Protein AF-A0AA38HJJ5-F1 (afdb_monomer_lite)

Foldseek 3Di:
DDPDDDPQPDDPSQFKDWPVRLCVVLVDDPLVVLLLCLLQVWDFDDGPDCVPPDPPTTMGTPVVSVVSSPDPVSVLVVVQVVLVVVLVVCVVVVPVVVNVVSVVVHDDDDSLVSLCVQDVDLVSLQQPLAVLLQLLLVLLLADDDPLRHPVLNVLSVLLNVLVVVLCVVVVQWDDWDQDPQAIWTWGADPNDIHIYGHGPNDHDDDDPPDDSSSSVSNNSNSSSSSLVSSCVSCVVVVHDPPDD

Secondary structure (DSSP, 8-state):
-PPPPPTTSSSHHHHEEEHHHHHHHHT--HHHHHHHHHHHT---B--S-GGGS-TT--EEEHHHHHHHHT-THHHHHHHHHHHHHHHHHHHHHT-HHHHHHHHHT------HHHHHHH-SSHHHHHHTHHHHHHHHHHHHHSPP-SSS-HHHHHHHHHHHHHHHHHHHHHT-EEEEEE-SS-EEEEEEETTEEEEEEE--S------SSS-HHHHHHHHHHHHHHHHHHHHHHHHHTT--SS--

Structure (mmCIF, N/CA/C/O backbone):
data_AF-A0AA38HJJ5-F1
#
_entry.id   AF-A0AA38HJJ5-F1
#
loop_
_atom_site.group_PDB
_atom_site.id
_atom_site.type_symbol
_atom_site.label_atom_id
_atom_site.label_alt_id
_atom_site.label_comp_id
_atom_site.label_asym_id
_atom_site.label_entity_id
_atom_site.label_seq_id
_atom_site.pdbx_PDB_ins_code
_atom_site.Cartn_x
_atom_site.Cartn_y
_atom_site.Cartn_z
_atom_site.occupancy
_atom_site.B_iso_or_equiv
_atom_site.auth_seq_id
_atom_site.auth_comp_id
_atom_site.auth_asym_id
_atom_site.auth_atom_id
_atom_site.pdbx_PDB_model_num
ATOM 1 N N . MET A 1 1 ? 38.390 -34.981 6.419 1.00 43.00 1 MET A N 1
ATOM 2 C CA . MET A 1 1 ? 38.827 -33.566 6.499 1.00 43.00 1 MET A CA 1
ATOM 3 C C . MET A 1 1 ? 38.007 -32.722 5.525 1.00 43.00 1 MET A C 1
ATOM 5 O O . MET A 1 1 ? 37.996 -33.029 4.340 1.00 43.00 1 MET A O 1
ATOM 9 N N . GLY A 1 2 ? 37.266 -31.715 5.999 1.00 55.69 2 GLY A N 1
ATOM 10 C CA . GLY A 1 2 ? 36.457 -30.845 5.129 1.00 55.69 2 GLY A CA 1
ATOM 11 C C . GLY A 1 2 ? 37.321 -29.869 4.319 1.00 55.69 2 GLY A C 1
ATOM 12 O O . GLY A 1 2 ? 38.271 -29.303 4.855 1.00 55.69 2 GLY A O 1
ATOM 13 N N . LYS A 1 3 ? 37.000 -29.668 3.031 1.00 60.00 3 LYS A N 1
ATOM 14 C CA . LYS A 1 3 ? 37.698 -28.724 2.133 1.00 60.00 3 LYS A CA 1
ATOM 15 C C . LYS A 1 3 ? 37.764 -27.317 2.753 1.00 60.00 3 LYS A C 1
ATOM 17 O O . LYS A 1 3 ? 36.756 -26.829 3.266 1.00 60.00 3 LYS A O 1
ATOM 22 N N . ARG A 1 4 ? 38.928 -26.649 2.660 1.00 54.28 4 ARG A N 1
ATOM 23 C CA . ARG A 1 4 ? 39.109 -25.236 3.057 1.00 54.28 4 ARG A CA 1
ATOM 24 C C . ARG A 1 4 ? 38.054 -24.373 2.358 1.00 54.28 4 ARG A C 1
ATOM 26 O O . ARG A 1 4 ? 38.007 -24.299 1.131 1.00 54.28 4 ARG A O 1
ATOM 33 N N . LEU A 1 5 ? 37.189 -23.756 3.154 1.00 56.03 5 LEU A N 1
ATOM 34 C CA . LEU A 1 5 ? 36.094 -22.919 2.673 1.00 56.03 5 LEU A CA 1
ATOM 35 C C . LEU A 1 5 ? 36.646 -21.588 2.161 1.00 56.03 5 LEU A C 1
ATOM 37 O O . LEU A 1 5 ? 37.534 -21.000 2.780 1.00 56.03 5 LEU A O 1
ATOM 41 N N . LYS A 1 6 ? 36.117 -21.103 1.033 1.00 58.19 6 LYS A N 1
ATOM 42 C CA . LYS A 1 6 ? 36.545 -19.820 0.458 1.00 58.19 6 LYS A CA 1
ATOM 43 C C . LYS A 1 6 ? 36.139 -18.672 1.391 1.00 58.19 6 LYS A C 1
ATOM 45 O O . LYS A 1 6 ? 35.041 -18.679 1.956 1.00 58.19 6 LYS A O 1
ATOM 50 N N . PHE A 1 7 ? 37.014 -17.675 1.524 1.00 42.56 7 PHE A N 1
ATOM 51 C CA . PHE A 1 7 ? 36.747 -16.438 2.262 1.00 42.56 7 PHE A CA 1
ATOM 52 C C . PHE A 1 7 ? 35.417 -15.824 1.773 1.00 42.56 7 PHE A C 1
ATOM 54 O O . PHE A 1 7 ? 35.172 -15.771 0.570 1.00 42.56 7 PHE A O 1
ATOM 61 N N . ALA A 1 8 ? 34.544 -15.422 2.705 1.00 55.16 8 ALA A N 1
ATOM 62 C CA . ALA A 1 8 ? 33.162 -14.947 2.492 1.00 55.16 8 ALA A CA 1
ATOM 63 C C . ALA A 1 8 ? 32.041 -15.994 2.259 1.00 55.16 8 ALA A C 1
ATOM 65 O O . ALA A 1 8 ? 30.900 -15.603 2.015 1.00 55.16 8 ALA A O 1
ATOM 66 N N . GLN A 1 9 ? 32.289 -17.306 2.397 1.00 55.12 9 GLN A N 1
ATOM 67 C CA . GLN A 1 9 ? 31.218 -18.322 2.298 1.00 55.12 9 GLN A CA 1
ATOM 68 C C . GLN A 1 9 ? 30.351 -18.492 3.565 1.00 55.12 9 GLN A C 1
ATOM 70 O O . GLN A 1 9 ? 29.278 -19.090 3.484 1.00 55.12 9 GLN A O 1
ATOM 75 N N . ARG A 1 10 ? 30.764 -17.965 4.728 1.00 50.16 10 ARG A N 1
ATOM 76 C CA . ARG A 1 10 ? 30.005 -18.047 5.994 1.00 50.16 10 ARG A CA 1
ATOM 77 C C . ARG A 1 10 ? 29.789 -16.666 6.624 1.00 50.16 10 ARG A C 1
ATOM 79 O O . ARG A 1 10 ? 30.616 -15.772 6.468 1.00 50.16 10 ARG A O 1
ATOM 86 N N . GLY A 1 11 ? 28.674 -16.506 7.341 1.00 64.00 11 GLY A N 1
ATOM 87 C CA . GLY A 1 11 ? 28.319 -15.284 8.076 1.00 64.00 11 GLY A CA 1
ATOM 88 C C . GLY A 1 11 ? 27.519 -14.258 7.261 1.00 64.00 11 GLY A C 1
ATOM 89 O O . GLY A 1 11 ? 26.809 -14.609 6.319 1.00 64.00 11 GLY A O 1
ATOM 90 N N . ALA A 1 12 ? 27.643 -12.975 7.622 1.00 60.06 12 ALA A N 1
ATOM 91 C CA . ALA A 1 12 ? 26.859 -11.862 7.067 1.00 60.06 12 ALA A CA 1
ATOM 92 C C . ALA A 1 12 ? 26.894 -11.760 5.526 1.00 60.06 12 ALA A C 1
ATOM 94 O O . ALA A 1 12 ? 25.909 -11.349 4.916 1.00 60.06 12 ALA A O 1
ATOM 95 N N . ALA A 1 13 ? 27.980 -12.198 4.881 1.00 64.69 13 ALA A N 1
ATOM 96 C CA . ALA A 1 13 ? 28.100 -12.231 3.421 1.00 64.69 13 ALA A CA 1
ATOM 97 C C . ALA A 1 13 ? 27.139 -13.228 2.733 1.00 64.69 13 ALA A C 1
ATOM 99 O O . ALA A 1 13 ? 26.793 -13.044 1.567 1.00 64.69 13 ALA A O 1
ATOM 100 N N . ASN A 1 14 ? 26.684 -14.270 3.438 1.00 74.75 14 ASN A N 1
ATOM 101 C CA . ASN A 1 14 ? 25.657 -15.187 2.936 1.00 74.75 14 ASN A CA 1
ATOM 102 C C . ASN A 1 14 ? 24.237 -14.684 3.256 1.00 74.75 14 ASN A C 1
ATOM 104 O O . ASN A 1 14 ? 23.305 -14.920 2.489 1.00 74.75 14 ASN A O 1
ATOM 108 N N . THR A 1 15 ? 24.074 -13.974 4.375 1.00 84.62 15 THR A N 1
ATOM 109 C CA . THR A 1 15 ? 22.772 -13.499 4.865 1.00 84.62 15 THR A CA 1
ATOM 110 C C . THR A 1 15 ? 22.235 -12.318 4.060 1.00 84.62 15 THR A C 1
ATOM 112 O O . THR A 1 15 ? 21.032 -12.249 3.798 1.00 84.62 15 THR A O 1
ATOM 115 N N . TYR A 1 16 ? 23.114 -11.406 3.642 1.00 87.31 16 TYR A N 1
ATOM 116 C CA . TYR A 1 16 ? 22.743 -10.189 2.925 1.00 87.31 16 TYR A CA 1
ATOM 117 C C . TYR A 1 16 ? 23.100 -10.263 1.438 1.00 87.31 16 TYR A C 1
ATOM 119 O O . TYR A 1 16 ? 24.034 -10.942 1.019 1.00 87.31 16 TYR A O 1
ATOM 127 N N . ILE A 1 17 ? 22.346 -9.535 0.623 1.00 88.94 17 ILE A N 1
ATOM 128 C CA . ILE A 1 17 ? 22.589 -9.350 -0.807 1.00 88.94 17 ILE A CA 1
ATOM 129 C C . ILE A 1 17 ? 22.477 -7.861 -1.134 1.00 88.94 17 ILE A C 1
ATOM 131 O O . ILE A 1 17 ? 21.594 -7.171 -0.624 1.00 88.94 17 ILE A O 1
ATOM 135 N N . SER A 1 18 ? 23.388 -7.337 -1.956 1.00 89.94 18 SER A N 1
ATOM 136 C CA . SER A 1 18 ? 23.316 -5.931 -2.365 1.00 89.94 18 SER A CA 1
ATOM 137 C C . SER A 1 18 ? 22.162 -5.704 -3.343 1.00 89.94 18 SER A C 1
ATOM 139 O O . SER A 1 18 ? 21.788 -6.602 -4.102 1.00 89.94 18 SER A O 1
ATOM 141 N N . ARG A 1 19 ? 21.634 -4.476 -3.401 1.00 91.44 19 ARG A N 1
ATOM 142 C CA . ARG A 1 19 ? 20.591 -4.091 -4.368 1.00 91.44 19 ARG A CA 1
ATOM 143 C C . ARG A 1 19 ? 20.966 -4.445 -5.808 1.00 91.44 19 ARG A C 1
ATOM 145 O O . ARG A 1 19 ? 20.145 -4.973 -6.546 1.00 91.44 19 ARG A O 1
ATOM 152 N N . THR A 1 20 ? 22.212 -4.196 -6.213 1.00 90.69 20 THR A N 1
ATOM 153 C CA . THR A 1 20 ? 22.683 -4.500 -7.576 1.00 90.69 20 THR A CA 1
ATOM 154 C C . THR A 1 20 ? 22.687 -5.998 -7.869 1.00 90.69 20 THR A C 1
ATOM 156 O O . THR A 1 20 ? 22.294 -6.408 -8.960 1.00 90.69 20 THR A O 1
ATOM 159 N N . GLN A 1 21 ? 23.079 -6.827 -6.900 1.00 90.88 21 GLN A N 1
ATOM 160 C CA . GLN A 1 21 ? 23.024 -8.283 -7.029 1.00 90.88 21 GLN A CA 1
ATOM 161 C C . GLN A 1 21 ? 21.577 -8.796 -7.048 1.00 90.88 21 GLN A C 1
ATOM 163 O O . GLN A 1 21 ? 21.259 -9.670 -7.851 1.00 90.88 21 GLN A O 1
ATOM 168 N N . ALA A 1 22 ? 20.691 -8.230 -6.221 1.00 92.62 22 ALA A N 1
ATOM 169 C CA . ALA A 1 22 ? 19.271 -8.579 -6.198 1.00 92.62 22 ALA A CA 1
ATOM 170 C C . ALA A 1 22 ? 18.583 -8.276 -7.541 1.00 92.62 22 ALA A C 1
ATOM 172 O O . ALA A 1 22 ? 17.892 -9.139 -8.080 1.00 92.62 22 ALA A O 1
ATOM 173 N N . LEU A 1 23 ? 18.852 -7.103 -8.129 1.00 93.31 23 LEU A N 1
ATOM 174 C CA . LEU A 1 23 ? 18.336 -6.716 -9.448 1.00 93.31 23 LEU A CA 1
ATOM 175 C C . LEU A 1 23 ? 18.761 -7.693 -10.547 1.00 93.31 23 LEU A C 1
ATOM 177 O O . LEU A 1 23 ? 17.921 -8.152 -11.319 1.00 93.31 23 LEU A O 1
ATOM 181 N N . ARG A 1 24 ? 20.052 -8.054 -10.593 1.00 92.31 24 ARG A N 1
ATOM 182 C CA . ARG A 1 24 ? 20.568 -9.031 -11.567 1.00 92.31 24 ARG A CA 1
ATOM 183 C C . ARG A 1 24 ? 19.927 -10.404 -11.387 1.00 92.31 24 ARG A C 1
ATOM 185 O O . ARG A 1 24 ? 19.591 -11.044 -12.376 1.00 92.31 24 ARG A O 1
ATOM 192 N N . LYS A 1 25 ? 19.734 -10.842 -10.139 1.00 92.44 25 LYS A N 1
ATO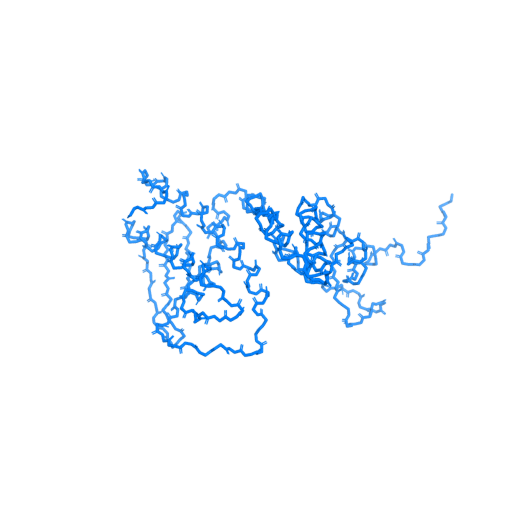M 193 C CA . LYS A 1 25 ? 19.144 -12.149 -9.827 1.00 92.44 25 LYS A CA 1
ATOM 194 C C . LYS A 1 25 ? 17.666 -12.236 -10.217 1.00 92.44 25 LYS A C 1
ATOM 196 O O . LYS A 1 25 ? 17.248 -13.255 -10.750 1.00 92.44 25 LYS A O 1
ATOM 201 N N . LEU A 1 26 ? 16.886 -11.185 -9.961 1.00 92.12 26 LEU A N 1
ATOM 202 C CA . LEU A 1 26 ? 15.453 -11.143 -10.287 1.00 92.12 26 LEU A CA 1
ATOM 203 C C . LEU A 1 26 ? 15.174 -10.746 -11.748 1.00 92.12 26 LEU A C 1
ATOM 205 O O . LEU A 1 26 ? 14.053 -10.925 -12.225 1.00 92.12 26 LEU A O 1
ATOM 209 N N . GLN A 1 27 ? 16.187 -10.234 -12.459 1.00 91.12 27 GLN A N 1
ATOM 210 C CA . GLN A 1 27 ? 16.087 -9.717 -13.830 1.00 91.12 27 GLN A CA 1
ATOM 211 C C . GLN A 1 27 ? 15.036 -8.600 -13.969 1.00 91.12 27 GLN A C 1
ATOM 213 O O . GLN A 1 27 ? 14.284 -8.536 -14.944 1.00 91.12 27 GLN A O 1
ATOM 218 N N . LEU A 1 28 ? 14.981 -7.707 -12.978 1.00 91.06 28 LEU A N 1
ATOM 219 C CA . LEU A 1 28 ? 14.047 -6.581 -12.928 1.00 91.06 28 LEU A CA 1
ATOM 220 C C . LEU A 1 28 ? 14.753 -5.242 -13.139 1.00 91.06 28 LEU A C 1
ATOM 222 O O . LEU A 1 28 ? 15.949 -5.093 -12.880 1.00 91.06 28 LEU A O 1
ATOM 226 N N . SER A 1 29 ? 13.982 -4.251 -13.587 1.00 91.88 29 SER A N 1
ATOM 227 C CA . SER A 1 29 ? 14.409 -2.854 -13.552 1.00 91.88 29 SER A CA 1
ATOM 228 C C . SER A 1 29 ? 14.405 -2.323 -12.109 1.00 91.88 29 SER A C 1
ATOM 230 O O . SER A 1 29 ? 13.804 -2.920 -11.214 1.00 91.88 29 SER A O 1
ATOM 232 N N . LEU A 1 30 ? 15.062 -1.183 -11.867 1.00 91.12 30 LEU A N 1
ATOM 233 C CA . LEU A 1 30 ? 15.076 -0.569 -10.536 1.00 91.12 30 LEU A CA 1
ATOM 234 C C . LEU A 1 30 ? 13.673 -0.131 -10.080 1.00 91.12 30 LEU A C 1
ATOM 236 O O . LEU A 1 30 ? 13.353 -0.296 -8.905 1.00 91.12 30 LEU A O 1
ATOM 240 N N . SER A 1 31 ? 12.849 0.402 -10.988 1.00 90.88 31 SER A N 1
ATOM 241 C CA . SER A 1 31 ? 11.474 0.820 -10.682 1.00 90.88 31 SER A CA 1
ATOM 242 C C . SER A 1 31 ? 10.601 -0.375 -10.310 1.00 90.88 31 SER A C 1
ATOM 244 O O . SER A 1 31 ? 9.954 -0.352 -9.266 1.00 90.88 31 SER A O 1
ATOM 246 N N . ASP A 1 32 ? 10.657 -1.451 -11.099 1.00 92.00 32 ASP A N 1
ATOM 247 C CA . ASP A 1 32 ? 9.840 -2.648 -10.861 1.00 92.00 32 ASP A CA 1
ATOM 248 C C . ASP A 1 32 ? 10.272 -3.363 -9.580 1.00 92.00 32 ASP A C 1
ATOM 250 O O . ASP A 1 32 ? 9.439 -3.852 -8.824 1.00 92.00 32 ASP A O 1
ATOM 254 N N . PHE A 1 33 ? 11.577 -3.381 -9.295 1.00 93.75 33 PHE A N 1
ATOM 255 C CA . PHE A 1 33 ? 12.099 -3.925 -8.047 1.00 93.75 33 PHE A CA 1
ATOM 256 C C . PHE A 1 33 ? 11.634 -3.124 -6.830 1.00 93.75 33 PHE A C 1
ATOM 258 O O . PHE A 1 33 ? 11.174 -3.719 -5.862 1.00 93.75 33 PHE A O 1
ATOM 265 N N . ARG A 1 34 ? 11.705 -1.784 -6.873 1.00 92.81 34 ARG A N 1
ATOM 266 C CA . ARG A 1 34 ? 11.190 -0.933 -5.785 1.00 92.81 34 ARG A CA 1
ATOM 267 C C . ARG A 1 34 ? 9.702 -1.172 -5.558 1.00 92.81 34 ARG A C 1
ATOM 269 O O . ARG A 1 34 ? 9.297 -1.363 -4.417 1.00 92.81 34 ARG A O 1
ATOM 276 N N . ARG A 1 35 ? 8.916 -1.221 -6.636 1.00 93.69 35 ARG A N 1
ATOM 277 C CA . ARG A 1 35 ? 7.486 -1.525 -6.574 1.00 93.69 35 ARG A CA 1
ATOM 278 C C . ARG A 1 35 ? 7.224 -2.879 -5.925 1.00 93.69 35 ARG A C 1
ATOM 280 O O . ARG A 1 35 ? 6.436 -2.957 -4.992 1.00 93.69 35 ARG A O 1
ATOM 287 N N . LEU A 1 36 ? 7.919 -3.925 -6.369 1.00 93.69 36 LEU A N 1
ATOM 288 C CA . LEU A 1 36 ? 7.776 -5.266 -5.808 1.00 93.69 36 LEU A CA 1
ATOM 289 C C . LEU A 1 36 ? 8.124 -5.302 -4.315 1.00 93.69 36 LEU A C 1
ATOM 291 O O . LEU A 1 36 ? 7.411 -5.923 -3.533 1.00 93.69 36 LEU A O 1
ATOM 295 N N . CYS A 1 37 ? 9.192 -4.609 -3.913 1.00 93.94 37 CYS A N 1
ATOM 296 C CA . CYS A 1 37 ? 9.578 -4.503 -2.510 1.00 93.94 37 CYS A CA 1
ATOM 297 C C . CYS A 1 37 ? 8.510 -3.800 -1.663 1.00 93.94 37 CYS A C 1
ATOM 299 O O . CYS A 1 37 ? 8.238 -4.266 -0.564 1.00 93.94 37 CYS A O 1
ATOM 301 N N . ILE A 1 38 ? 7.880 -2.732 -2.165 1.00 93.44 38 ILE A N 1
ATOM 302 C CA . ILE A 1 38 ? 6.779 -2.034 -1.473 1.00 93.44 38 ILE A CA 1
ATOM 303 C C . ILE A 1 38 ? 5.572 -2.968 -1.319 1.00 93.44 38 ILE A C 1
ATOM 305 O O . ILE A 1 38 ? 5.086 -3.202 -0.211 1.00 93.44 38 ILE A O 1
ATOM 309 N N . LEU A 1 39 ? 5.150 -3.587 -2.423 1.00 92.81 39 LEU A N 1
ATOM 310 C CA . LEU A 1 39 ? 4.009 -4.501 -2.460 1.00 92.81 39 LEU A CA 1
ATOM 311 C C . LEU A 1 39 ? 4.193 -5.724 -1.544 1.00 92.81 39 LEU A C 1
ATOM 313 O O . LEU A 1 39 ? 3.235 -6.186 -0.933 1.00 92.81 39 LEU A O 1
ATOM 317 N N . LYS A 1 40 ? 5.424 -6.226 -1.382 1.00 92.25 40 LYS A N 1
ATOM 318 C CA . LYS A 1 40 ? 5.737 -7.337 -0.465 1.00 92.25 40 LYS A CA 1
ATOM 319 C C . LYS A 1 40 ? 6.195 -6.925 0.931 1.00 92.25 40 LYS A C 1
ATOM 321 O O . LYS A 1 40 ? 6.264 -7.785 1.798 1.00 92.25 40 LYS A O 1
ATOM 326 N N . GLY A 1 41 ? 6.472 -5.646 1.172 1.00 92.06 41 GLY A N 1
ATOM 327 C CA . GLY A 1 41 ? 6.900 -5.165 2.489 1.00 92.06 41 GLY A CA 1
ATOM 328 C C . GLY A 1 41 ? 8.339 -5.569 2.807 1.00 92.06 41 GLY A C 1
ATOM 329 O O . GLY A 1 41 ? 8.677 -5.882 3.945 1.00 92.06 41 GLY A O 1
ATOM 330 N N . ILE A 1 42 ? 9.198 -5.609 1.786 1.00 93.31 42 ILE A N 1
ATOM 331 C CA . ILE A 1 42 ? 10.615 -5.944 1.933 1.00 93.31 42 ILE A CA 1
ATOM 332 C C . ILE A 1 42 ? 11.420 -4.656 2.023 1.00 93.31 42 ILE A C 1
ATOM 334 O O . ILE A 1 42 ? 11.567 -3.904 1.057 1.00 93.31 42 ILE A O 1
ATOM 338 N N . TYR A 1 43 ? 12.002 -4.444 3.196 1.00 92.12 43 TYR A N 1
ATOM 339 C CA . TYR A 1 43 ? 12.750 -3.238 3.518 1.00 92.12 43 TYR A CA 1
ATOM 340 C C . TYR A 1 43 ? 14.263 -3.461 3.411 1.00 92.12 43 TYR A C 1
ATOM 342 O O . TYR A 1 43 ? 14.751 -4.570 3.665 1.00 92.12 43 TYR A O 1
ATOM 350 N N . PRO A 1 44 ? 15.033 -2.421 3.043 1.00 92.69 44 PRO A N 1
ATOM 351 C CA . PRO A 1 44 ? 16.484 -2.484 3.119 1.00 92.69 44 PRO A CA 1
ATOM 352 C C . PRO A 1 44 ? 16.934 -2.688 4.572 1.00 92.69 44 PRO A C 1
ATOM 354 O O . PRO A 1 44 ? 16.291 -2.236 5.518 1.00 92.69 44 PRO A O 1
ATOM 357 N N . ARG A 1 45 ? 18.057 -3.381 4.753 1.00 88.38 45 ARG A N 1
ATOM 358 C CA . ARG A 1 45 ? 18.620 -3.727 6.060 1.00 88.38 45 ARG A CA 1
ATOM 359 C C . ARG A 1 45 ? 20.062 -3.274 6.163 1.00 88.38 45 ARG A C 1
ATOM 361 O O . ARG A 1 45 ? 20.806 -3.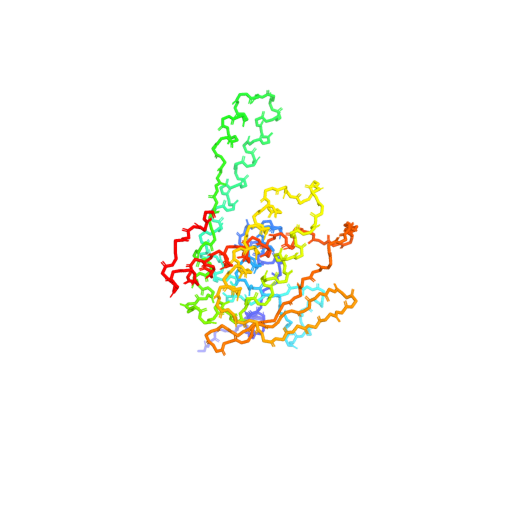289 5.182 1.00 88.38 45 ARG A O 1
ATOM 368 N N . VAL A 1 46 ? 20.446 -2.910 7.379 1.00 83.62 46 VAL A N 1
ATOM 369 C CA . VAL A 1 46 ? 21.812 -2.532 7.712 1.00 83.62 46 VAL A CA 1
ATOM 370 C C . VAL A 1 46 ? 22.549 -3.759 8.266 1.00 83.62 46 VAL A C 1
ATOM 372 O O . VAL A 1 46 ? 22.147 -4.283 9.303 1.00 83.62 46 VAL A O 1
ATOM 375 N N . PRO A 1 47 ? 23.595 -4.262 7.588 1.00 81.50 47 PRO A N 1
ATOM 376 C CA . PRO A 1 47 ? 24.374 -5.391 8.083 1.00 81.50 47 PRO A CA 1
ATOM 377 C C . PRO A 1 47 ? 25.247 -4.975 9.276 1.00 81.50 47 PRO A C 1
ATOM 379 O O . PRO A 1 47 ? 25.947 -3.970 9.209 1.00 81.50 47 PRO A O 1
ATOM 382 N N . SER A 1 48 ? 25.266 -5.783 10.342 1.00 73.12 48 SER A N 1
ATOM 383 C CA . SER A 1 48 ? 25.980 -5.469 11.594 1.00 73.12 48 SER A CA 1
ATOM 384 C C . SER A 1 48 ? 27.496 -5.282 11.417 1.00 73.12 48 SER A C 1
ATOM 386 O O . SER A 1 48 ? 28.095 -4.435 12.070 1.00 73.12 48 SER A O 1
ATOM 388 N N . ASN A 1 49 ? 28.127 -6.023 10.494 1.00 68.94 49 ASN A N 1
ATOM 389 C CA . ASN A 1 49 ? 29.572 -5.960 10.250 1.00 68.94 49 ASN A CA 1
ATOM 390 C C . ASN A 1 49 ? 29.891 -5.222 8.942 1.00 68.94 49 ASN A C 1
ATOM 392 O O . ASN A 1 49 ? 30.070 -5.833 7.888 1.00 68.94 49 ASN A O 1
ATOM 396 N N . PHE A 1 50 ? 30.018 -3.896 9.023 1.00 61.34 50 PHE A N 1
ATOM 397 C CA . PHE A 1 50 ? 30.349 -3.021 7.890 1.00 61.34 50 PHE A CA 1
ATOM 398 C C . PHE A 1 50 ? 31.785 -3.146 7.366 1.00 61.34 50 PHE A C 1
ATOM 400 O O . PHE A 1 50 ? 32.056 -2.703 6.253 1.00 61.34 50 PHE A O 1
ATOM 407 N N . LYS A 1 51 ? 32.713 -3.729 8.138 1.00 59.12 51 LYS A N 1
ATOM 408 C CA . LYS A 1 51 ? 34.160 -3.691 7.840 1.00 59.12 51 LYS A CA 1
ATOM 409 C C . LYS A 1 51 ? 34.539 -4.288 6.473 1.00 59.12 51 LYS A C 1
ATOM 411 O O . LYS A 1 51 ? 35.570 -3.923 5.926 1.00 59.12 51 LYS A O 1
ATOM 416 N N . HIS A 1 52 ? 33.695 -5.148 5.899 1.00 56.06 52 HIS A N 1
ATOM 417 C CA . HIS A 1 52 ? 33.938 -5.801 4.604 1.00 56.06 52 HIS A CA 1
ATOM 418 C C . HIS A 1 52 ? 32.934 -5.416 3.505 1.00 56.06 52 HIS A C 1
ATOM 420 O O . HIS A 1 52 ? 32.960 -5.987 2.416 1.00 56.06 52 HIS A O 1
ATOM 426 N N . LEU A 1 53 ? 32.025 -4.474 3.771 1.00 61.56 53 LEU A N 1
ATOM 427 C CA . LEU A 1 53 ? 30.940 -4.106 2.862 1.00 61.56 53 LEU A CA 1
ATOM 428 C C . LEU A 1 53 ? 31.064 -2.629 2.477 1.00 61.56 53 LEU A C 1
ATOM 430 O O . LEU A 1 53 ? 31.349 -1.774 3.313 1.00 61.56 53 LEU A O 1
ATOM 434 N N . LYS A 1 54 ? 30.840 -2.306 1.196 1.00 63.41 54 LYS A N 1
ATOM 435 C CA . LYS A 1 54 ? 30.847 -0.911 0.726 1.00 63.41 54 LYS A CA 1
ATOM 436 C C . LYS A 1 54 ? 29.758 -0.121 1.468 1.00 63.41 54 LYS A C 1
ATOM 438 O O . LYS A 1 54 ? 28.575 -0.390 1.261 1.00 63.41 54 LYS A O 1
ATOM 443 N N . LYS A 1 55 ? 30.162 0.861 2.289 1.00 58.69 55 LYS A N 1
ATOM 444 C CA . LYS A 1 55 ? 29.298 1.658 3.190 1.00 58.69 55 LYS A CA 1
ATOM 445 C C . LYS A 1 55 ? 28.070 2.298 2.517 1.00 58.69 55 LYS A C 1
ATOM 447 O O . LYS A 1 55 ? 27.063 2.493 3.177 1.00 58.69 55 LYS A O 1
ATOM 452 N N . THR A 1 56 ? 28.121 2.590 1.217 1.00 65.94 56 THR A N 1
ATOM 453 C CA . THR A 1 56 ? 27.049 3.285 0.471 1.00 65.94 56 THR A CA 1
ATOM 454 C C . THR A 1 56 ? 26.017 2.360 -0.181 1.00 65.94 56 THR A C 1
ATOM 456 O O . THR A 1 56 ? 25.097 2.819 -0.857 1.00 65.94 56 THR A O 1
ATOM 459 N N . SER A 1 57 ? 26.167 1.041 -0.043 1.00 76.06 57 SER A N 1
ATOM 460 C CA . SER A 1 57 ? 25.281 0.086 -0.709 1.00 76.06 57 SER A CA 1
ATOM 461 C C . SER A 1 57 ? 24.050 -0.234 0.137 1.00 76.06 57 SER A C 1
ATOM 463 O O . SER A 1 57 ? 24.143 -0.476 1.334 1.00 76.06 57 SER A O 1
ATOM 465 N N . THR A 1 58 ? 22.888 -0.288 -0.513 1.00 87.31 58 THR A N 1
ATOM 466 C CA . THR A 1 58 ? 21.653 -0.803 0.091 1.00 87.31 58 THR A CA 1
ATOM 467 C C . THR A 1 58 ? 21.667 -2.327 0.059 1.00 87.31 58 THR A C 1
ATOM 469 O O . THR A 1 58 ? 21.941 -2.931 -0.987 1.00 87.31 58 THR A O 1
ATOM 472 N N . PHE A 1 59 ? 21.382 -2.947 1.203 1.00 90.12 59 PHE A N 1
ATOM 473 C CA . PHE A 1 59 ? 21.372 -4.398 1.369 1.00 90.12 59 PHE A CA 1
ATOM 474 C C . PHE A 1 59 ? 19.971 -4.902 1.703 1.00 90.12 59 PHE A C 1
ATOM 476 O O . PHE A 1 59 ? 19.178 -4.203 2.324 1.00 90.12 59 PHE A O 1
ATOM 483 N N . TYR A 1 60 ? 19.685 -6.130 1.289 1.00 92.75 60 TYR A N 1
ATOM 484 C CA . TYR A 1 60 ? 18.457 -6.864 1.587 1.00 92.75 60 TYR A CA 1
ATOM 485 C C . TYR A 1 60 ? 18.824 -8.239 2.135 1.00 92.75 60 TYR A C 1
ATOM 487 O O . TYR A 1 60 ? 19.936 -8.723 1.902 1.00 92.75 60 TYR A O 1
ATOM 495 N N . PHE A 1 61 ? 17.904 -8.904 2.830 1.00 92.31 61 PHE A N 1
ATOM 496 C CA . PHE A 1 61 ? 18.127 -10.296 3.198 1.00 92.31 61 PHE A CA 1
ATOM 497 C C . PHE A 1 61 ? 18.034 -11.202 1.971 1.00 92.31 61 PHE A C 1
ATOM 499 O O . PHE A 1 61 ? 17.126 -11.097 1.146 1.00 92.31 61 PHE A O 1
ATOM 506 N N . ARG A 1 62 ? 18.959 -12.159 1.865 1.00 91.94 62 ARG A N 1
ATOM 507 C CA . ARG A 1 62 ? 18.961 -13.147 0.781 1.00 91.94 62 ARG A CA 1
ATOM 508 C C . ARG A 1 62 ? 17.710 -14.034 0.817 1.00 91.94 62 ARG A C 1
ATOM 510 O O . ARG A 1 62 ? 17.243 -14.427 -0.252 1.00 91.94 62 ARG A O 1
ATOM 517 N N . LYS A 1 63 ? 17.165 -14.316 2.010 1.00 92.31 63 LYS A N 1
ATOM 518 C CA . LYS A 1 63 ? 15.899 -15.050 2.181 1.00 92.31 63 LYS A CA 1
ATOM 519 C C . LYS A 1 63 ? 14.718 -14.314 1.539 1.00 92.31 63 LYS A C 1
ATOM 521 O O . LYS A 1 63 ? 13.996 -14.926 0.762 1.00 92.31 63 LYS A O 1
ATOM 526 N N . ASP A 1 64 ? 14.615 -13.003 1.743 1.00 93.12 64 ASP A N 1
ATOM 527 C CA . ASP A 1 64 ? 13.523 -12.183 1.211 1.00 93.12 64 ASP A CA 1
ATOM 528 C C . ASP A 1 64 ? 13.610 -12.099 -0.319 1.00 93.12 64 ASP A C 1
ATOM 530 O O . ASP A 1 64 ? 12.619 -12.267 -1.020 1.00 93.12 64 ASP A O 1
ATOM 534 N N . ILE A 1 65 ? 14.821 -11.955 -0.876 1.00 93.75 65 ILE A N 1
ATOM 535 C CA . ILE A 1 65 ? 15.016 -11.991 -2.336 1.00 93.75 65 ILE A CA 1
ATOM 536 C C . ILE A 1 65 ? 14.710 -13.377 -2.925 1.00 93.75 65 ILE A C 1
ATOM 538 O O . ILE A 1 65 ? 14.236 -13.473 -4.057 1.00 93.75 65 ILE A O 1
ATOM 542 N N . LYS A 1 66 ? 14.975 -14.464 -2.189 1.00 92.62 66 LYS A N 1
ATOM 543 C CA . LYS A 1 66 ? 14.570 -15.813 -2.613 1.00 92.62 66 LYS A CA 1
ATOM 544 C C . LYS A 1 66 ? 13.045 -15.937 -2.614 1.00 92.62 66 LYS A C 1
ATOM 546 O O . LYS A 1 66 ? 12.498 -16.443 -3.586 1.00 92.62 66 LYS A O 1
ATOM 551 N N . PHE A 1 67 ? 12.374 -15.424 -1.589 1.00 91.88 67 PHE A N 1
ATOM 552 C CA . PHE A 1 67 ? 10.915 -15.374 -1.538 1.00 91.88 67 PHE A CA 1
ATOM 553 C C . PHE A 1 67 ? 10.336 -14.598 -2.732 1.00 91.88 67 PHE A C 1
ATOM 555 O O . PHE A 1 67 ? 9.504 -15.132 -3.458 1.00 91.88 67 PHE A O 1
ATOM 562 N N . LEU A 1 68 ? 10.891 -13.420 -3.047 1.00 92.19 68 LEU A N 1
ATOM 563 C CA . LEU A 1 68 ? 10.488 -12.640 -4.225 1.00 92.19 68 LEU A CA 1
ATOM 564 C C . LEU A 1 68 ? 10.615 -13.402 -5.541 1.00 92.19 68 LEU A C 1
ATOM 566 O O . LEU A 1 68 ? 9.835 -13.154 -6.451 1.00 92.19 68 LEU A O 1
ATOM 570 N N . SER A 1 69 ? 11.590 -14.303 -5.671 1.00 91.44 69 SER A N 1
ATOM 571 C CA . SER A 1 69 ? 11.812 -15.024 -6.930 1.00 91.44 69 SER A CA 1
ATOM 572 C C . SER A 1 69 ? 10.673 -15.973 -7.313 1.00 91.44 69 SER A C 1
ATOM 574 O O . SER A 1 69 ? 10.545 -16.302 -8.490 1.00 91.44 69 SER A O 1
ATOM 576 N N . HIS A 1 70 ? 9.836 -16.362 -6.347 1.00 89.94 70 HIS A N 1
ATOM 577 C CA . HIS A 1 70 ? 8.666 -17.213 -6.564 1.00 89.94 70 HIS A CA 1
ATOM 578 C C . HIS A 1 70 ? 7.363 -16.420 -6.743 1.00 89.94 70 HIS A C 1
ATOM 580 O O . HIS A 1 70 ? 6.311 -17.015 -6.951 1.00 89.94 70 HIS A O 1
ATOM 586 N N . GLU A 1 71 ? 7.420 -15.088 -6.698 1.00 91.12 71 GLU A N 1
ATOM 587 C CA . GLU A 1 71 ? 6.224 -14.254 -6.714 1.00 91.12 71 GLU A CA 1
ATOM 588 C C . GLU A 1 71 ? 5.558 -14.195 -8.106 1.00 91.12 71 GLU A C 1
ATOM 590 O O . GLU A 1 71 ? 6.218 -13.795 -9.076 1.00 91.12 71 GLU A O 1
ATOM 595 N N . PRO A 1 72 ? 4.246 -14.493 -8.244 1.00 91.50 72 PRO A N 1
ATOM 596 C CA . PRO A 1 72 ? 3.543 -14.454 -9.532 1.00 91.50 72 PRO A CA 1
ATOM 597 C C . PRO A 1 72 ? 3.566 -13.079 -10.216 1.00 91.50 72 PRO A C 1
ATOM 599 O O . PRO A 1 72 ? 3.590 -13.004 -11.450 1.00 91.50 72 PRO A O 1
ATOM 602 N N . LEU A 1 73 ? 3.640 -11.981 -9.452 1.00 90.50 73 LEU A N 1
ATOM 603 C CA . LEU A 1 73 ? 3.735 -10.624 -10.007 1.00 90.50 73 LEU A CA 1
ATOM 604 C C . LEU A 1 73 ? 4.968 -10.416 -10.893 1.00 90.50 73 LEU A C 1
ATOM 606 O O . LEU A 1 73 ? 4.917 -9.612 -11.825 1.00 90.50 73 LEU A O 1
ATOM 610 N N . LEU A 1 74 ? 6.052 -11.176 -10.689 1.00 91.06 74 LEU A N 1
ATOM 611 C CA . LEU A 1 74 ? 7.224 -11.114 -11.567 1.00 91.06 74 LEU A CA 1
ATOM 612 C C . LEU A 1 74 ? 6.872 -11.448 -13.016 1.00 91.06 74 LEU A C 1
ATOM 614 O O . LEU A 1 74 ? 7.357 -10.794 -13.943 1.00 91.06 74 LEU A O 1
ATOM 618 N N . ARG A 1 75 ? 6.019 -12.457 -13.225 1.00 91.31 75 ARG A N 1
ATOM 619 C CA . ARG A 1 75 ? 5.566 -12.844 -14.563 1.00 91.31 75 ARG A CA 1
ATOM 620 C C . ARG A 1 75 ? 4.740 -11.722 -15.188 1.00 91.31 75 ARG A C 1
ATOM 622 O O . ARG A 1 75 ? 4.986 -11.361 -16.337 1.00 91.31 75 ARG A O 1
ATOM 629 N N . LYS A 1 76 ? 3.850 -11.100 -14.411 1.00 91.50 76 LYS A N 1
ATOM 630 C CA . LYS A 1 76 ? 3.032 -9.967 -14.866 1.00 91.50 76 LYS A CA 1
ATOM 631 C C . LYS A 1 76 ? 3.863 -8.737 -15.220 1.00 91.50 76 LYS A C 1
ATOM 633 O O . LYS A 1 76 ? 3.636 -8.133 -16.265 1.00 91.50 76 LYS A O 1
ATOM 638 N N . PHE A 1 77 ? 4.893 -8.407 -14.444 1.00 91.00 77 PHE A N 1
ATOM 639 C CA . PHE A 1 77 ? 5.807 -7.315 -14.794 1.00 91.00 77 PHE A CA 1
ATOM 640 C C . PHE A 1 77 ? 6.567 -7.587 -16.096 1.00 91.00 77 PHE A C 1
ATOM 642 O O . PHE A 1 77 ? 6.740 -6.680 -16.913 1.00 91.00 77 PHE A O 1
ATOM 649 N N . ARG A 1 78 ? 6.959 -8.842 -16.353 1.00 91.00 78 ARG A N 1
ATOM 650 C CA . ARG A 1 78 ? 7.568 -9.234 -17.634 1.00 91.00 78 ARG A CA 1
ATOM 651 C C . ARG A 1 78 ? 6.583 -9.111 -18.799 1.00 91.00 78 ARG A C 1
ATOM 653 O O . ARG A 1 78 ? 6.966 -8.584 -19.841 1.00 91.00 78 ARG A O 1
ATOM 660 N N . GLU A 1 79 ? 5.327 -9.520 -18.612 1.00 91.81 79 GLU A N 1
ATOM 661 C CA . GLU A 1 79 ? 4.249 -9.357 -19.602 1.00 91.81 79 GLU A CA 1
ATOM 662 C C . GLU A 1 79 ? 4.023 -7.873 -19.942 1.00 91.81 79 GLU A C 1
ATOM 664 O O . GLU A 1 79 ? 4.032 -7.500 -21.114 1.00 91.81 79 GLU A O 1
ATOM 669 N N . ILE A 1 80 ? 3.935 -7.000 -18.933 1.00 91.19 80 ILE A N 1
ATOM 670 C CA . ILE A 1 80 ? 3.776 -5.545 -19.113 1.00 91.19 80 ILE A CA 1
ATOM 671 C C . ILE A 1 80 ? 4.988 -4.929 -19.818 1.00 91.19 80 ILE A C 1
ATOM 673 O O . ILE A 1 80 ? 4.845 -4.049 -20.672 1.00 91.19 80 ILE A O 1
ATOM 677 N N . LYS A 1 81 ? 6.201 -5.382 -19.496 1.00 90.69 81 LYS A N 1
ATOM 678 C CA . LYS A 1 81 ? 7.420 -4.898 -20.150 1.00 90.69 81 LYS A CA 1
ATOM 679 C C . LYS A 1 81 ? 7.466 -5.309 -21.622 1.00 90.69 81 LYS A C 1
ATOM 681 O O . LYS A 1 81 ? 7.763 -4.473 -22.477 1.00 90.69 81 LYS A O 1
ATOM 686 N N . ALA A 1 82 ? 7.132 -6.564 -21.924 1.00 92.69 82 ALA A N 1
ATOM 687 C CA . ALA A 1 82 ? 7.024 -7.058 -23.294 1.00 92.69 82 ALA A CA 1
ATOM 688 C C . ALA A 1 82 ? 5.946 -6.290 -24.074 1.00 92.69 82 ALA A C 1
ATOM 690 O O . ALA A 1 82 ? 6.192 -5.844 -25.194 1.00 92.69 82 ALA A O 1
ATOM 691 N N . PHE A 1 83 ? 4.793 -6.052 -23.450 1.00 93.38 83 PHE A N 1
ATOM 692 C CA . PHE A 1 83 ? 3.713 -5.229 -23.985 1.00 93.38 83 PHE A CA 1
ATOM 693 C C . PHE A 1 83 ? 4.170 -3.803 -24.320 1.00 93.38 83 PHE A C 1
ATOM 695 O O . PHE A 1 83 ? 3.993 -3.329 -25.441 1.00 93.38 83 PHE A O 1
ATOM 702 N N . THR A 1 84 ? 4.845 -3.142 -23.379 1.00 91.56 84 THR A N 1
ATOM 703 C CA . THR A 1 84 ? 5.369 -1.781 -23.565 1.00 91.56 84 THR A CA 1
ATOM 704 C C . THR A 1 84 ? 6.392 -1.730 -24.702 1.00 91.56 84 THR A C 1
ATOM 706 O O . THR A 1 84 ? 6.404 -0.783 -25.487 1.00 91.56 84 THR A O 1
ATOM 709 N N . SER A 1 85 ? 7.232 -2.761 -24.835 1.00 92.50 85 SER A N 1
ATOM 710 C CA . SER A 1 85 ? 8.179 -2.881 -25.947 1.00 92.50 85 SER A CA 1
ATOM 711 C C . SER A 1 85 ? 7.473 -3.059 -27.298 1.00 92.50 85 SER A C 1
ATOM 713 O O . SER A 1 85 ? 7.851 -2.390 -28.261 1.00 92.50 85 SER A O 1
ATOM 715 N N . LYS A 1 86 ? 6.415 -3.883 -27.365 1.00 93.06 86 LYS A N 1
ATOM 716 C CA . LYS A 1 86 ? 5.585 -4.050 -28.572 1.00 93.06 86 LYS A CA 1
ATOM 717 C C . LYS A 1 86 ? 4.930 -2.734 -28.992 1.00 93.06 86 LYS A C 1
ATOM 719 O O . LYS A 1 86 ? 5.036 -2.366 -30.158 1.00 93.06 86 LYS A O 1
ATOM 724 N N . ILE A 1 87 ? 4.347 -1.992 -28.046 1.00 93.44 87 ILE A N 1
ATOM 725 C CA . ILE A 1 87 ? 3.765 -0.670 -28.320 1.00 93.44 87 ILE A CA 1
ATOM 726 C C . ILE A 1 87 ? 4.820 0.303 -28.847 1.00 93.44 87 ILE A C 1
ATOM 728 O O . ILE A 1 87 ? 4.581 0.958 -29.854 1.00 93.44 87 ILE A O 1
ATOM 732 N N . ARG A 1 88 ? 6.000 0.389 -28.215 1.00 93.25 88 ARG A N 1
ATOM 733 C CA . ARG A 1 88 ? 7.075 1.279 -28.692 1.00 93.25 88 ARG A CA 1
ATOM 734 C C . ARG A 1 88 ? 7.519 0.935 -30.112 1.00 93.25 88 ARG A C 1
ATOM 736 O O . ARG A 1 88 ? 7.749 1.840 -30.904 1.00 93.25 88 ARG A O 1
ATOM 743 N N . ARG A 1 89 ? 7.610 -0.357 -30.441 1.00 93.75 89 ARG A N 1
ATOM 744 C CA . ARG A 1 89 ? 7.962 -0.817 -31.790 1.00 93.75 89 ARG A CA 1
ATOM 745 C C . ARG A 1 89 ? 6.890 -0.440 -32.817 1.00 93.75 89 ARG A C 1
ATOM 747 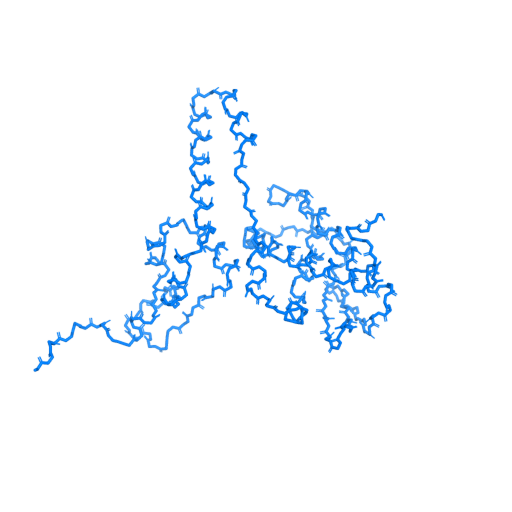O O . ARG A 1 89 ? 7.246 0.030 -33.887 1.00 93.75 89 ARG A O 1
ATOM 754 N N . ALA A 1 90 ? 5.612 -0.625 -32.491 1.00 92.88 90 ALA A N 1
ATOM 755 C CA . ALA A 1 90 ? 4.498 -0.248 -33.362 1.00 92.88 90 ALA A CA 1
ATOM 756 C C . ALA A 1 90 ? 4.409 1.276 -33.564 1.00 92.88 90 ALA A C 1
ATOM 758 O O . ALA A 1 90 ? 4.261 1.743 -34.688 1.00 92.88 90 ALA A O 1
ATOM 759 N N . LEU A 1 91 ? 4.604 2.058 -32.494 1.00 93.00 91 LEU A N 1
ATOM 760 C CA . LEU A 1 91 ? 4.674 3.520 -32.567 1.00 93.00 91 LEU A CA 1
ATOM 761 C C . LEU A 1 91 ? 5.835 3.997 -33.446 1.00 93.00 91 LEU A C 1
ATOM 763 O O . LEU A 1 91 ? 5.638 4.885 -34.265 1.00 93.00 91 LEU A O 1
ATOM 767 N N . GLY A 1 92 ? 7.018 3.386 -33.315 1.00 93.69 92 GLY A N 1
ATOM 768 C CA . GLY A 1 92 ? 8.180 3.716 -34.147 1.00 93.69 92 GLY A CA 1
ATOM 769 C C . GLY A 1 92 ? 7.997 3.389 -35.633 1.00 93.69 92 GLY A C 1
ATOM 770 O O . GLY A 1 92 ? 8.668 3.988 -36.463 1.00 93.69 92 GLY A O 1
ATOM 771 N N . LYS A 1 93 ? 7.080 2.472 -35.970 1.00 94.25 93 LYS A N 1
ATOM 772 C CA . LYS A 1 93 ? 6.688 2.158 -37.354 1.00 94.25 93 LYS A CA 1
ATOM 773 C C . LYS A 1 93 ? 5.565 3.049 -37.896 1.00 94.25 93 LYS A C 1
ATOM 775 O O . LYS A 1 93 ? 5.336 3.049 -39.096 1.00 94.25 93 LYS A O 1
ATOM 780 N N . GLY A 1 94 ? 4.862 3.787 -37.035 1.00 91.94 94 GLY A N 1
ATOM 781 C CA . GLY A 1 94 ? 3.696 4.591 -37.420 1.00 91.94 94 GLY A CA 1
ATOM 782 C C . GLY A 1 94 ? 2.378 3.811 -37.544 1.00 91.94 94 GLY A C 1
ATOM 783 O O . GLY A 1 94 ? 1.366 4.393 -37.931 1.00 91.94 94 GLY A O 1
ATOM 784 N N . ASP A 1 95 ? 2.344 2.528 -37.166 1.00 92.00 95 ASP A N 1
ATOM 785 C CA . ASP A 1 95 ? 1.182 1.642 -37.334 1.00 92.00 95 ASP A CA 1
ATOM 786 C C . ASP A 1 95 ? 0.079 1.904 -36.284 1.00 92.00 95 ASP A C 1
ATOM 788 O O . ASP A 1 95 ? -0.087 1.140 -35.324 1.00 92.00 95 ASP A O 1
ATOM 792 N N . LYS A 1 96 ? -0.710 2.974 -36.457 1.00 91.56 96 LYS A N 1
ATOM 793 C CA . LYS A 1 96 ? -1.747 3.415 -35.494 1.00 91.56 96 LYS A CA 1
ATOM 794 C C . LYS A 1 96 ? -2.761 2.319 -35.129 1.00 91.56 96 LYS A C 1
ATOM 796 O O . LYS A 1 96 ? -2.989 2.080 -33.944 1.00 91.56 96 LYS A O 1
ATOM 801 N N . ASN A 1 97 ? -3.269 1.578 -36.116 1.00 91.62 97 ASN A N 1
ATOM 802 C CA . ASN A 1 97 ? -4.274 0.522 -35.906 1.00 91.62 97 ASN A CA 1
ATOM 803 C C . ASN A 1 97 ? -3.759 -0.602 -34.993 1.00 91.62 97 ASN A C 1
ATOM 805 O O . ASN A 1 97 ? -4.484 -1.141 -34.159 1.00 91.62 97 ASN A O 1
ATOM 809 N N . THR A 1 98 ? -2.481 -0.964 -35.129 1.00 89.75 98 THR A N 1
ATOM 810 C CA . THR A 1 98 ? -1.875 -1.996 -34.277 1.00 89.75 98 THR A CA 1
ATOM 811 C C . THR A 1 98 ? -1.678 -1.502 -32.847 1.00 89.75 98 THR A C 1
ATOM 813 O O . THR A 1 98 ? -1.848 -2.273 -31.905 1.00 89.75 98 THR A O 1
ATOM 816 N N . VAL A 1 99 ? -1.368 -0.213 -32.664 1.00 91.38 99 VAL A N 1
ATOM 817 C CA . VAL A 1 99 ? -1.227 0.401 -31.339 1.00 91.38 99 VAL A CA 1
ATOM 818 C C . VAL A 1 99 ? -2.560 0.400 -30.599 1.00 91.38 99 VAL A C 1
ATOM 820 O O . VAL A 1 99 ? -2.573 0.092 -29.410 1.00 91.38 99 VAL A O 1
ATOM 823 N N . GLU A 1 100 ? -3.665 0.705 -31.277 1.00 92.31 100 GLU A N 1
ATOM 824 C CA . GLU A 1 100 ? -5.006 0.686 -30.680 1.00 92.31 100 GLU A CA 1
ATOM 825 C C . GLU A 1 100 ? -5.411 -0.721 -30.235 1.00 92.31 100 GLU A C 1
ATOM 827 O O . GLU A 1 100 ? -5.675 -0.924 -29.050 1.00 92.31 100 GLU A O 1
ATOM 832 N N . ARG A 1 101 ? -5.284 -1.723 -31.116 1.00 91.69 101 ARG A N 1
ATOM 833 C CA . ARG A 1 101 ? -5.524 -3.139 -30.769 1.00 91.69 101 ARG A CA 1
ATOM 834 C C . ARG A 1 101 ? -4.663 -3.618 -29.600 1.00 91.69 101 ARG A C 1
ATOM 836 O O . ARG A 1 101 ? -5.094 -4.415 -28.767 1.00 91.69 101 ARG A O 1
ATOM 843 N N . LEU A 1 102 ? -3.411 -3.162 -29.530 1.00 90.81 102 LEU A N 1
ATOM 844 C CA . LEU A 1 102 ? -2.546 -3.465 -28.393 1.00 90.81 102 LEU A CA 1
ATOM 845 C C . LEU A 1 102 ? -3.043 -2.756 -27.127 1.00 90.81 102 LEU A C 1
ATOM 847 O O . LEU A 1 102 ? -3.089 -3.382 -26.077 1.00 90.81 102 LEU A O 1
ATOM 851 N N . ARG A 1 103 ? -3.449 -1.484 -27.188 1.00 90.31 103 ARG A N 1
ATOM 852 C CA . ARG A 1 103 ? -3.961 -0.750 -26.016 1.00 90.31 103 ARG A CA 1
ATOM 853 C C . ARG A 1 103 ? -5.188 -1.410 -25.389 1.00 90.31 103 ARG A C 1
ATOM 855 O O . ARG A 1 103 ? -5.268 -1.415 -24.163 1.00 90.31 103 ARG A O 1
ATOM 862 N N . GLU A 1 104 ? -6.076 -1.979 -26.197 1.00 90.19 104 GLU A N 1
ATOM 863 C CA . GLU A 1 104 ? -7.230 -2.758 -25.726 1.00 90.19 104 GLU A CA 1
ATOM 864 C C . GLU A 1 104 ? -6.789 -4.000 -24.942 1.00 90.19 104 GLU A C 1
ATOM 866 O O . GLU A 1 104 ? -7.282 -4.272 -23.853 1.00 90.19 104 GLU A O 1
ATOM 871 N N . ASN A 1 105 ? -5.762 -4.697 -25.432 1.00 89.00 105 ASN A N 1
ATOM 872 C CA . ASN A 1 105 ? -5.209 -5.905 -24.818 1.00 89.00 105 ASN A CA 1
ATOM 873 C C . ASN A 1 105 ? -4.157 -5.617 -23.732 1.00 89.00 105 ASN A C 1
ATOM 875 O O . ASN A 1 105 ? -3.187 -6.367 -23.563 1.00 89.00 105 ASN A O 1
ATOM 879 N N . LYS A 1 106 ? -4.300 -4.508 -23.001 1.00 88.69 106 LYS A N 1
ATOM 880 C CA . LYS A 1 106 ? -3.346 -4.139 -21.955 1.00 88.69 106 LYS A CA 1
ATOM 881 C C . LYS A 1 106 ? -3.394 -5.159 -20.807 1.00 88.69 106 LYS A C 1
ATOM 883 O O . LYS A 1 106 ? -4.440 -5.316 -20.183 1.00 88.69 106 LYS A O 1
ATOM 888 N N . PRO A 1 107 ? -2.261 -5.789 -20.441 1.00 89.50 107 PRO A N 1
ATOM 889 C CA . PRO A 1 107 ? -2.230 -6.707 -19.312 1.00 89.50 107 PRO A CA 1
ATOM 890 C C . PRO A 1 107 ? -2.483 -5.953 -18.001 1.00 89.50 107 PRO A C 1
ATOM 892 O O . PRO A 1 107 ? -1.776 -4.995 -17.670 1.00 89.50 107 PRO A O 1
ATOM 895 N N . VAL A 1 108 ? -3.480 -6.418 -17.251 1.00 87.62 108 VAL A N 1
ATOM 896 C CA . VAL A 1 108 ? -3.793 -5.974 -15.888 1.00 87.62 108 VAL A CA 1
ATOM 897 C C . VAL A 1 108 ? -3.352 -7.067 -14.913 1.00 87.62 108 VAL A C 1
ATOM 899 O O . VAL A 1 108 ? -3.398 -8.258 -15.228 1.00 87.62 108 VAL A O 1
ATOM 902 N N . TYR A 1 109 ? -2.867 -6.664 -13.744 1.00 90.06 109 TYR A N 1
ATOM 903 C CA . TYR A 1 109 ? -2.607 -7.564 -12.625 1.00 90.06 109 TYR A CA 1
ATOM 904 C C . TYR A 1 109 ? -3.401 -7.077 -11.420 1.00 90.06 109 TYR A C 1
ATOM 906 O O . TYR A 1 109 ? -3.671 -5.883 -11.291 1.00 90.06 109 TYR A O 1
ATOM 914 N N . THR A 1 110 ? -3.750 -8.014 -10.554 1.00 90.88 110 THR A N 1
ATOM 915 C CA . THR A 1 110 ? -4.360 -7.749 -9.256 1.00 90.88 110 THR A CA 1
ATOM 916 C C . THR A 1 110 ? -3.326 -7.979 -8.159 1.00 90.88 110 THR A C 1
ATOM 918 O O . THR A 1 110 ? -2.287 -8.612 -8.383 1.00 90.88 110 THR A O 1
ATOM 921 N N . ILE A 1 111 ? -3.583 -7.415 -6.982 1.00 92.75 111 ILE A N 1
ATOM 922 C CA . ILE A 1 111 ? -2.715 -7.552 -5.804 1.00 92.75 111 ILE A CA 1
ATOM 923 C C . ILE A 1 111 ? -3.459 -8.155 -4.609 1.00 92.75 111 ILE A C 1
ATOM 925 O O . ILE A 1 111 ? -2.970 -8.125 -3.485 1.00 92.75 111 ILE A O 1
ATOM 929 N N . ASP A 1 112 ? -4.623 -8.745 -4.858 1.00 92.75 112 ASP A N 1
ATOM 930 C CA . ASP A 1 112 ? -5.530 -9.273 -3.839 1.00 92.75 112 ASP A CA 1
ATOM 931 C C . ASP A 1 112 ? -4.878 -10.383 -3.011 1.00 92.75 112 ASP A C 1
ATOM 933 O O . ASP A 1 112 ? -5.029 -10.441 -1.791 1.00 92.75 112 ASP A O 1
ATOM 937 N N . HIS A 1 113 ? -4.095 -11.248 -3.666 1.00 92.12 113 HIS A N 1
ATOM 938 C CA . HIS A 1 113 ? -3.348 -12.309 -2.993 1.00 92.12 113 HIS A CA 1
ATOM 939 C C . HIS A 1 113 ? -2.288 -11.742 -2.046 1.00 92.12 113 HIS A C 1
ATOM 941 O O . HIS A 1 113 ? -2.061 -12.313 -0.987 1.00 92.12 113 HIS A O 1
ATOM 947 N N . LEU A 1 114 ? -1.700 -10.583 -2.364 1.00 93.12 114 LEU A N 1
ATOM 948 C CA . LEU A 1 114 ? -0.729 -9.932 -1.483 1.00 93.12 114 LEU A CA 1
ATOM 949 C C . LEU A 1 114 ? -1.357 -9.427 -0.193 1.00 93.12 114 LEU A C 1
ATOM 951 O O . LEU A 1 114 ? -0.734 -9.529 0.861 1.00 93.12 114 LEU A O 1
ATOM 955 N N . VAL A 1 115 ? -2.559 -8.856 -0.285 1.00 93.75 115 VAL A N 1
ATOM 956 C CA . VAL A 1 115 ? -3.283 -8.358 0.889 1.00 93.75 115 VAL A CA 1
ATOM 957 C C . VAL A 1 115 ? -3.610 -9.529 1.813 1.00 93.75 115 VAL A C 1
ATOM 959 O O . VAL A 1 115 ? -3.309 -9.457 2.998 1.00 93.75 115 VAL A O 1
ATOM 962 N N . LYS A 1 116 ? -4.121 -10.638 1.263 1.00 92.31 116 LYS A N 1
ATOM 963 C CA . LYS A 1 116 ? -4.445 -11.853 2.032 1.00 92.31 116 LYS A CA 1
ATOM 964 C C . LYS A 1 116 ? -3.217 -12.523 2.652 1.00 92.31 116 LYS A C 1
ATOM 966 O O . LYS A 1 116 ? -3.287 -13.019 3.767 1.00 92.31 116 LYS A O 1
ATOM 971 N N . GLU A 1 117 ? -2.090 -12.540 1.943 1.00 92.75 117 GLU A N 1
ATOM 972 C CA . GLU A 1 117 ? -0.831 -13.066 2.483 1.00 92.75 117 GLU A CA 1
ATOM 973 C C . GLU A 1 117 ? -0.263 -12.183 3.602 1.00 92.75 117 GLU A C 1
ATOM 975 O O . GLU A 1 117 ? 0.310 -12.706 4.557 1.00 92.75 117 GLU A O 1
ATOM 980 N N . ARG A 1 118 ? -0.386 -10.852 3.484 1.00 92.50 118 ARG A N 1
ATOM 981 C CA . ARG A 1 118 ? 0.115 -9.911 4.497 1.00 92.50 118 ARG A CA 1
ATOM 982 C C . ARG A 1 118 ? -0.778 -9.863 5.733 1.00 92.50 118 ARG A C 1
ATOM 984 O O . ARG A 1 118 ? -0.251 -9.749 6.835 1.00 92.50 118 ARG A O 1
ATOM 991 N N . TYR A 1 119 ? -2.089 -9.959 5.540 1.00 94.38 119 TYR A N 1
ATOM 992 C CA . TYR A 1 119 ? -3.095 -9.897 6.593 1.00 94.38 119 TYR A CA 1
ATOM 993 C C . TYR A 1 119 ? -3.917 -11.191 6.596 1.00 94.38 119 TYR A C 1
ATOM 995 O O . TYR A 1 119 ? -4.990 -11.240 5.990 1.00 94.38 119 TYR A O 1
ATOM 1003 N N . PRO A 1 120 ? -3.422 -12.256 7.257 1.00 93.75 120 PRO A N 1
ATOM 1004 C CA . PRO A 1 120 ? -4.142 -13.524 7.342 1.00 93.75 120 PRO A CA 1
ATOM 1005 C C . PRO A 1 120 ? -5.473 -13.391 8.082 1.00 93.75 120 PRO A C 1
ATOM 1007 O O . PRO A 1 120 ? -6.415 -14.128 7.793 1.00 93.75 120 PRO A O 1
ATOM 1010 N N . THR A 1 121 ? -5.553 -12.462 9.040 1.00 93.62 121 THR A N 1
ATOM 1011 C CA . THR A 1 121 ? -6.772 -12.176 9.796 1.00 93.62 121 THR A CA 1
ATOM 1012 C C . THR A 1 121 ? -7.259 -10.753 9.553 1.00 93.62 121 THR A C 1
ATOM 1014 O O . THR A 1 121 ? -6.481 -9.839 9.273 1.00 93.62 121 THR A O 1
ATOM 1017 N N . PHE A 1 122 ? -8.567 -10.548 9.713 1.00 93.88 122 PHE A N 1
ATOM 1018 C CA . PHE A 1 122 ? -9.170 -9.220 9.616 1.00 93.88 122 PHE A CA 1
ATOM 1019 C C . PHE A 1 122 ? -8.613 -8.248 10.669 1.00 93.88 122 PHE A C 1
ATOM 1021 O O . PHE A 1 122 ? -8.391 -7.075 10.381 1.00 93.88 122 PHE A O 1
ATOM 1028 N N . LEU A 1 123 ? -8.317 -8.748 11.873 1.00 93.88 123 LEU A N 1
ATOM 1029 C CA . LEU A 1 123 ? -7.741 -7.944 12.949 1.00 93.88 123 LEU A CA 1
ATOM 1030 C C . LEU A 1 123 ? -6.344 -7.420 12.589 1.00 93.88 123 LEU A C 1
ATOM 1032 O O . LEU A 1 123 ? -6.019 -6.283 12.921 1.00 93.88 123 LEU A O 1
ATOM 1036 N N . ASP A 1 124 ? -5.535 -8.219 11.887 1.00 93.75 124 ASP A N 1
ATOM 1037 C CA . ASP A 1 124 ? -4.217 -7.780 11.414 1.00 93.75 124 ASP A CA 1
ATOM 1038 C C . ASP A 1 124 ? -4.343 -6.653 10.382 1.00 93.75 124 ASP A C 1
ATOM 1040 O O . ASP A 1 124 ? -3.570 -5.701 10.427 1.00 93.75 124 ASP A O 1
ATOM 1044 N N . ALA A 1 125 ? -5.352 -6.715 9.504 1.00 95.25 125 ALA A N 1
ATOM 1045 C CA . ALA A 1 125 ? -5.637 -5.635 8.559 1.00 95.25 125 ALA A CA 1
ATOM 1046 C C . ALA A 1 125 ? -6.097 -4.347 9.265 1.00 95.25 125 ALA A C 1
ATOM 1048 O O . ALA A 1 125 ? -5.703 -3.258 8.854 1.00 95.25 125 ALA A O 1
ATOM 1049 N N . LEU A 1 126 ? -6.899 -4.456 10.334 1.00 94.50 126 LEU A N 1
ATOM 1050 C CA . LEU A 1 126 ? -7.338 -3.298 11.123 1.00 94.50 126 LEU A CA 1
ATOM 1051 C C . LEU A 1 126 ? -6.178 -2.599 11.845 1.00 94.50 126 LEU A C 1
ATOM 1053 O O . LEU A 1 126 ? -6.174 -1.375 11.928 1.00 94.50 126 LEU A O 1
ATOM 1057 N N . ARG A 1 127 ? -5.192 -3.352 12.350 1.00 92.88 127 ARG A N 1
ATOM 1058 C CA . ARG A 1 127 ? -4.031 -2.785 13.066 1.00 92.88 127 ARG A CA 1
ATOM 1059 C C . ARG A 1 127 ? -3.139 -1.914 12.182 1.00 92.88 127 ARG A C 1
ATOM 1061 O O . ARG A 1 127 ? -2.584 -0.939 12.670 1.00 92.88 127 ARG A O 1
ATOM 1068 N N . ASP A 1 128 ? -3.026 -2.250 10.900 1.00 92.50 128 ASP A N 1
ATOM 1069 C CA . ASP A 1 128 ? -2.223 -1.505 9.920 1.00 92.50 128 ASP A CA 1
ATOM 1070 C C . ASP A 1 128 ? -3.051 -0.455 9.142 1.00 92.50 128 ASP A C 1
ATOM 1072 O O . ASP A 1 128 ? -2.560 0.157 8.187 1.00 92.50 128 ASP A O 1
ATOM 1076 N N . LEU A 1 129 ? -4.320 -0.242 9.512 1.00 94.81 129 LEU A N 1
ATOM 1077 C CA . LEU A 1 129 ? -5.243 0.602 8.749 1.00 94.81 129 LEU A CA 1
ATOM 1078 C C . LEU A 1 129 ? -4.914 2.102 8.846 1.00 94.81 129 LEU A C 1
ATOM 1080 O O . LEU A 1 129 ? -5.225 2.850 7.918 1.00 94.81 129 LEU A O 1
ATOM 1084 N N . ASP A 1 130 ? -4.257 2.536 9.925 1.00 94.69 130 ASP A N 1
ATOM 1085 C CA . ASP A 1 130 ? -3.915 3.940 10.200 1.00 94.69 130 ASP A CA 1
ATOM 1086 C C . ASP A 1 130 ? -3.153 4.596 9.033 1.00 94.69 130 ASP A C 1
ATOM 1088 O O . ASP A 1 130 ? -3.556 5.647 8.517 1.00 94.69 130 ASP A O 1
ATOM 1092 N N . ASP A 1 131 ? -2.088 3.945 8.556 1.00 92.56 131 ASP A N 1
ATOM 1093 C CA . ASP A 1 131 ? -1.257 4.436 7.449 1.00 92.56 131 ASP A CA 1
ATOM 1094 C C . ASP A 1 131 ? -2.028 4.460 6.123 1.00 92.56 131 ASP A C 1
ATOM 1096 O O . ASP A 1 131 ? -1.894 5.396 5.321 1.00 92.56 131 ASP A O 1
ATOM 1100 N N . ALA A 1 132 ? -2.857 3.437 5.893 1.00 95.50 132 ALA A N 1
ATOM 1101 C CA . ALA A 1 132 ? -3.685 3.332 4.700 1.00 95.50 132 ALA A CA 1
ATOM 1102 C C . ALA A 1 132 ? -4.699 4.480 4.631 1.00 95.50 132 ALA A C 1
ATOM 1104 O O . ALA A 1 132 ? -4.811 5.141 3.594 1.00 95.50 132 ALA A O 1
ATOM 1105 N N . LEU A 1 133 ? -5.384 4.765 5.743 1.00 96.62 133 LEU A N 1
ATOM 1106 C CA . LEU A 1 133 ? -6.337 5.867 5.844 1.00 96.62 133 LEU A CA 1
ATOM 1107 C C . LEU A 1 133 ? -5.638 7.207 5.630 1.00 96.62 133 LEU A C 1
ATOM 1109 O O . LEU A 1 133 ? -6.071 7.979 4.774 1.00 96.62 133 LEU A O 1
ATOM 1113 N N . CYS A 1 134 ? -4.522 7.470 6.315 1.00 95.62 134 CYS A N 1
ATOM 1114 C CA . CYS A 1 134 ? -3.781 8.722 6.147 1.00 95.62 134 CYS A CA 1
ATOM 1115 C C . CYS A 1 134 ? -3.430 8.993 4.675 1.00 95.62 134 CYS A C 1
ATOM 1117 O O . CYS A 1 134 ? -3.620 10.108 4.178 1.00 95.62 134 CYS A O 1
ATOM 1119 N N . LEU A 1 135 ? -2.959 7.973 3.949 1.00 95.06 135 LEU A N 1
ATOM 1120 C CA . LEU A 1 135 ? -2.591 8.130 2.544 1.00 95.06 135 LEU A CA 1
ATOM 1121 C C . LEU A 1 135 ? -3.821 8.329 1.645 1.00 95.06 135 LEU A C 1
ATOM 1123 O O . LEU A 1 135 ? -3.806 9.198 0.773 1.00 95.06 135 LEU A O 1
ATOM 1127 N N . VAL A 1 136 ? -4.897 7.570 1.859 1.00 96.31 136 VAL A N 1
ATOM 1128 C CA . VAL A 1 136 ? -6.140 7.691 1.080 1.00 96.31 136 VAL A CA 1
ATOM 1129 C C . VAL A 1 136 ? -6.780 9.072 1.270 1.00 96.31 136 VAL A C 1
ATOM 1131 O O . VAL A 1 136 ? -7.117 9.731 0.282 1.00 96.31 136 VAL A O 1
ATOM 1134 N N . PHE A 1 137 ? -6.880 9.559 2.511 1.00 95.50 137 PHE A N 1
ATOM 1135 C CA . PHE A 1 137 ? -7.415 10.891 2.812 1.00 95.50 137 PHE A CA 1
ATOM 1136 C C . PHE A 1 137 ? -6.538 12.018 2.262 1.00 95.50 137 PHE A C 1
ATOM 1138 O O . PHE A 1 137 ? -7.067 13.038 1.818 1.00 95.50 137 PHE A O 1
ATOM 1145 N N . LEU A 1 138 ? -5.215 11.838 2.221 1.00 93.31 138 LEU A N 1
ATOM 1146 C CA . LEU A 1 138 ? -4.318 12.790 1.571 1.00 93.31 138 LEU A CA 1
ATOM 1147 C C . LEU A 1 138 ? -4.586 12.870 0.062 1.00 93.31 138 LEU A C 1
ATOM 1149 O O . LEU A 1 138 ? -4.816 13.954 -0.473 1.00 93.31 138 LEU A O 1
ATOM 1153 N N . PHE A 1 139 ? -4.585 11.729 -0.634 1.00 92.81 139 PHE A N 1
ATOM 1154 C CA . PHE A 1 139 ? -4.727 11.694 -2.094 1.00 92.81 139 PHE A CA 1
ATOM 1155 C C . PHE A 1 139 ? -6.111 12.111 -2.595 1.00 92.81 139 PHE A C 1
ATOM 1157 O O . PHE A 1 139 ? -6.214 12.583 -3.727 1.00 92.81 139 PHE A O 1
ATOM 1164 N N . ARG A 1 140 ? -7.148 12.018 -1.757 1.00 92.44 140 ARG A N 1
ATOM 1165 C CA . ARG A 1 140 ? -8.483 12.564 -2.036 1.00 92.44 140 ARG A CA 1
ATOM 1166 C C . ARG A 1 140 ? -8.467 14.074 -2.317 1.00 92.44 140 ARG A C 1
ATOM 1168 O O . ARG A 1 140 ? -9.227 14.539 -3.160 1.00 92.44 140 ARG A O 1
ATOM 1175 N N . ILE A 1 141 ? -7.624 14.836 -1.616 1.00 90.06 141 ILE A N 1
ATOM 1176 C CA . ILE A 1 141 ? -7.569 16.311 -1.707 1.00 90.06 141 ILE A CA 1
ATOM 1177 C C . ILE A 1 141 ? -6.566 16.772 -2.781 1.00 90.06 141 ILE A C 1
ATOM 1179 O O . ILE A 1 141 ? -6.563 17.933 -3.196 1.00 90.06 141 ILE A O 1
ATOM 1183 N N . MET A 1 142 ? -5.711 15.869 -3.270 1.00 88.38 142 MET A N 1
ATOM 1184 C CA . MET A 1 142 ? -4.649 16.220 -4.210 1.00 88.38 142 MET A CA 1
ATOM 1185 C C . MET A 1 142 ? -5.198 16.663 -5.575 1.00 88.38 142 MET A C 1
ATOM 1187 O O . MET A 1 142 ? -6.077 16.005 -6.141 1.00 88.38 142 MET A O 1
ATOM 1191 N N . PRO A 1 143 ? -4.652 17.745 -6.165 1.00 87.50 143 PRO A N 1
ATOM 1192 C CA . PRO A 1 143 ? -5.076 18.183 -7.482 1.00 87.50 143 PRO A CA 1
ATOM 1193 C C . PRO A 1 143 ? -4.630 17.190 -8.560 1.00 87.50 143 PRO A C 1
ATOM 1195 O O . PRO A 1 143 ? -3.556 16.581 -8.501 1.00 87.50 143 PRO A O 1
ATOM 1198 N N . ARG A 1 144 ? -5.469 17.053 -9.590 1.00 87.19 144 ARG A N 1
ATOM 1199 C CA . ARG A 1 144 ? -5.172 16.222 -10.762 1.00 87.19 144 ARG A CA 1
ATOM 1200 C C . ARG A 1 144 ? -3.941 16.779 -11.474 1.00 87.19 144 ARG A C 1
ATOM 1202 O O . ARG A 1 144 ? -3.856 17.976 -11.732 1.00 87.19 144 ARG A O 1
ATOM 1209 N N . SER A 1 145 ? -2.992 15.909 -11.798 1.00 84.94 145 SER A N 1
ATOM 1210 C CA . SER A 1 145 ? -1.741 16.287 -12.462 1.00 84.94 145 SER A CA 1
ATOM 1211 C C . SER A 1 145 ? -1.274 15.177 -13.401 1.00 84.94 145 SER A C 1
ATOM 1213 O O . SER A 1 145 ? -1.798 14.067 -13.375 1.00 84.94 145 SER A O 1
ATOM 1215 N N . ASN A 1 146 ? -0.234 15.428 -14.199 1.00 81.81 146 ASN A N 1
ATOM 1216 C CA . ASN A 1 146 ? 0.359 14.385 -15.049 1.00 81.81 146 ASN A CA 1
ATOM 1217 C C . ASN A 1 146 ? 0.862 13.172 -14.242 1.00 81.81 146 ASN A C 1
ATOM 1219 O O . ASN A 1 146 ? 0.902 12.057 -14.761 1.00 81.81 146 ASN A O 1
ATOM 1223 N N . LYS A 1 147 ? 1.233 13.381 -12.970 1.00 84.25 147 LYS A N 1
ATOM 1224 C CA . LYS A 1 147 ? 1.675 12.320 -12.053 1.00 84.25 147 LYS A CA 1
ATOM 1225 C C . LYS A 1 147 ? 0.486 11.606 -11.392 1.00 84.25 147 LYS A C 1
ATOM 1227 O O . LYS A 1 147 ? 0.533 10.390 -11.220 1.00 84.25 147 LYS A O 1
ATOM 1232 N N . ILE A 1 148 ? -0.576 12.339 -11.043 1.00 86.56 148 ILE A N 1
ATOM 1233 C CA . ILE A 1 148 ? -1.733 11.836 -10.284 1.00 86.56 148 ILE A CA 1
ATOM 1234 C C . ILE A 1 148 ? -2.967 11.759 -11.187 1.00 86.56 148 ILE A C 1
ATOM 1236 O O . ILE A 1 148 ? -3.562 12.771 -11.558 1.00 86.56 148 ILE A O 1
ATOM 1240 N N . LYS A 1 149 ? -3.385 10.532 -11.508 1.00 88.12 149 LYS A N 1
ATOM 1241 C CA . LYS A 1 149 ? -4.539 10.271 -12.380 1.00 88.12 149 LYS A CA 1
ATOM 1242 C C . LYS A 1 149 ? -5.859 10.581 -11.673 1.00 88.12 149 LYS A C 1
ATOM 1244 O O . LYS A 1 149 ? -6.052 10.180 -10.529 1.00 88.12 149 LYS A O 1
ATOM 1249 N N . GLY A 1 150 ? -6.806 11.181 -12.396 1.00 89.25 150 GLY A N 1
ATOM 1250 C CA . GLY A 1 150 ? -8.136 11.514 -11.866 1.00 89.25 150 GLY A CA 1
ATOM 1251 C C . GLY A 1 150 ? -8.913 10.310 -11.321 1.00 89.25 150 GLY A C 1
ATOM 1252 O O . GLY A 1 150 ? -9.520 10.417 -10.261 1.00 89.25 150 GLY A O 1
ATOM 1253 N N . ASN A 1 151 ? -8.823 9.151 -11.982 1.00 91.31 151 ASN A N 1
ATOM 1254 C CA . ASN A 1 151 ? -9.506 7.927 -11.539 1.00 91.31 151 ASN A CA 1
ATOM 1255 C C . ASN A 1 151 ? -9.038 7.469 -10.151 1.00 91.31 151 ASN A C 1
ATOM 1257 O O . ASN A 1 151 ? -9.833 6.953 -9.378 1.00 91.31 151 ASN A O 1
ATOM 1261 N N . LEU A 1 152 ? -7.757 7.676 -9.827 1.00 91.56 152 LEU A N 1
ATOM 1262 C CA . LEU A 1 152 ? -7.201 7.298 -8.530 1.00 91.56 152 LEU A CA 1
ATOM 1263 C C . LEU A 1 152 ? -7.723 8.209 -7.417 1.00 91.56 152 LEU A C 1
ATOM 1265 O O . LEU A 1 152 ? -8.105 7.721 -6.364 1.00 91.56 152 LEU A O 1
ATOM 1269 N N . VAL A 1 153 ? -7.798 9.516 -7.679 1.00 92.69 153 VAL A N 1
ATOM 1270 C CA . VAL A 1 153 ? -8.382 10.485 -6.737 1.00 92.69 153 VAL A CA 1
ATOM 1271 C C . VAL A 1 153 ? -9.851 10.157 -6.473 1.00 92.69 153 VAL A C 1
ATOM 1273 O O . VAL A 1 153 ? -10.276 10.159 -5.323 1.00 92.69 153 VAL A O 1
ATOM 1276 N N . SER A 1 154 ? -10.607 9.809 -7.522 1.00 94.06 154 SER A N 1
ATOM 1277 C CA . SER A 1 154 ? -12.003 9.378 -7.385 1.00 94.06 154 SER A CA 1
ATOM 1278 C C . SER A 1 154 ? -12.130 8.106 -6.549 1.00 94.06 154 SER A C 1
ATOM 1280 O O . SER A 1 154 ? -12.988 8.045 -5.681 1.00 94.06 154 SER A O 1
ATOM 1282 N N . LEU A 1 155 ? -11.261 7.115 -6.772 1.00 94.56 155 LEU A N 1
ATOM 1283 C CA . LEU A 1 155 ? -11.240 5.885 -5.981 1.00 94.56 155 LEU A CA 1
ATOM 1284 C C . LEU A 1 155 ? -10.965 6.176 -4.499 1.00 94.56 155 LEU A C 1
ATOM 1286 O O . LEU A 1 155 ? -11.656 5.650 -3.633 1.00 94.56 155 LEU A O 1
ATOM 1290 N N . CYS A 1 156 ? -9.985 7.032 -4.198 1.00 95.50 156 CYS A N 1
ATOM 1291 C CA . CYS A 1 156 ? -9.682 7.434 -2.825 1.00 95.50 156 CYS A CA 1
ATOM 1292 C C . CYS A 1 156 ? -10.845 8.185 -2.166 1.00 95.50 156 CYS A C 1
ATOM 1294 O O . CYS A 1 156 ? -11.131 7.950 -0.995 1.00 95.50 156 CYS A O 1
ATOM 1296 N N . ASP A 1 157 ? -11.529 9.064 -2.907 1.00 94.50 157 ASP A N 1
ATOM 1297 C CA . ASP A 1 157 ? -12.732 9.750 -2.428 1.00 94.50 157 ASP A CA 1
ATOM 1298 C C . ASP A 1 157 ? -13.830 8.737 -2.075 1.00 94.50 157 ASP A C 1
ATOM 1300 O O . ASP A 1 157 ? -14.307 8.753 -0.942 1.00 94.50 157 ASP A O 1
ATOM 1304 N N . THR A 1 158 ? -14.148 7.799 -2.974 1.00 95.75 158 THR A N 1
ATOM 1305 C CA . THR A 1 158 ? -15.133 6.732 -2.731 1.00 95.75 158 THR A CA 1
ATOM 1306 C C . THR A 1 158 ? -14.777 5.893 -1.502 1.00 95.75 158 THR A C 1
ATOM 1308 O O . THR A 1 158 ? -15.565 5.843 -0.560 1.00 95.75 158 THR A O 1
ATOM 1311 N N . LEU A 1 159 ? -13.568 5.323 -1.443 1.00 96.62 159 LEU A N 1
ATOM 1312 C CA . LEU A 1 159 ? -13.132 4.480 -0.320 1.00 96.62 159 LEU A CA 1
ATOM 1313 C C . LEU A 1 159 ? -13.146 5.230 1.021 1.00 96.62 159 LEU A C 1
ATOM 1315 O O . LEU A 1 159 ? -13.511 4.662 2.051 1.00 96.62 159 LEU A O 1
ATOM 1319 N N . SER A 1 160 ? -12.767 6.514 1.018 1.00 96.19 160 SER A N 1
ATOM 1320 C CA . SER A 1 160 ? -12.801 7.343 2.226 1.00 96.19 160 SER A CA 1
ATOM 1321 C C . SER A 1 160 ? -14.229 7.609 2.707 1.00 96.19 160 SER A C 1
ATOM 1323 O O . SER A 1 160 ? -14.480 7.591 3.909 1.00 96.19 160 SER A O 1
ATOM 1325 N N . ARG A 1 161 ? -15.178 7.832 1.785 1.00 95.06 161 ARG A N 1
ATOM 1326 C CA . ARG A 1 161 ? -16.593 8.045 2.118 1.00 95.06 161 ARG A CA 1
ATOM 1327 C C . ARG A 1 161 ? -17.229 6.771 2.647 1.00 95.06 161 ARG A C 1
ATOM 1329 O O . ARG A 1 161 ? -17.920 6.836 3.651 1.00 95.06 161 ARG A O 1
ATOM 1336 N N . GLU A 1 162 ? -16.954 5.628 2.026 1.00 95.25 162 GLU A N 1
ATOM 1337 C CA . GLU A 1 162 ? -17.412 4.320 2.506 1.00 95.25 162 GLU A CA 1
ATOM 1338 C C . GLU A 1 162 ? -16.967 4.062 3.949 1.00 95.25 162 GLU A C 1
ATOM 1340 O O . GLU A 1 162 ? -17.789 3.719 4.798 1.00 95.25 162 GLU A O 1
ATOM 1345 N N . PHE A 1 163 ? -15.685 4.297 4.250 1.00 96.12 163 PHE A N 1
ATOM 1346 C CA . PHE A 1 163 ? -15.159 4.125 5.602 1.00 96.12 163 PHE A CA 1
ATOM 1347 C C . PHE A 1 163 ? -15.808 5.098 6.598 1.00 96.12 163 PHE A C 1
ATOM 1349 O O . PHE A 1 163 ? -16.248 4.691 7.672 1.00 96.12 163 PHE A O 1
ATOM 1356 N N . MET A 1 164 ? -15.939 6.379 6.235 1.00 95.19 164 MET A N 1
ATOM 1357 C CA . MET A 1 164 ? -16.616 7.365 7.087 1.00 95.19 164 MET A CA 1
ATOM 1358 C C . MET A 1 164 ? -18.091 7.023 7.315 1.00 95.19 164 MET A C 1
ATOM 1360 O O . MET A 1 164 ? -18.578 7.180 8.430 1.00 95.19 164 MET A O 1
ATOM 1364 N N . ASN A 1 165 ? -18.792 6.517 6.299 1.00 94.50 165 ASN A N 1
ATOM 1365 C CA . ASN A 1 165 ? -20.186 6.094 6.415 1.00 94.50 165 ASN A CA 1
ATOM 1366 C C . ASN A 1 165 ? -20.331 4.945 7.413 1.00 94.50 165 ASN A C 1
ATOM 1368 O O . ASN A 1 165 ? -21.224 4.987 8.256 1.00 94.50 165 ASN A O 1
ATOM 1372 N N . TYR A 1 166 ? -19.425 3.963 7.376 1.00 94.94 166 TYR A N 1
ATOM 1373 C CA . TYR A 1 166 ? -19.379 2.907 8.386 1.00 94.94 166 TYR A CA 1
ATOM 1374 C C . TYR A 1 166 ? -19.185 3.481 9.800 1.00 94.94 166 TYR A C 1
ATOM 1376 O O . TYR A 1 166 ?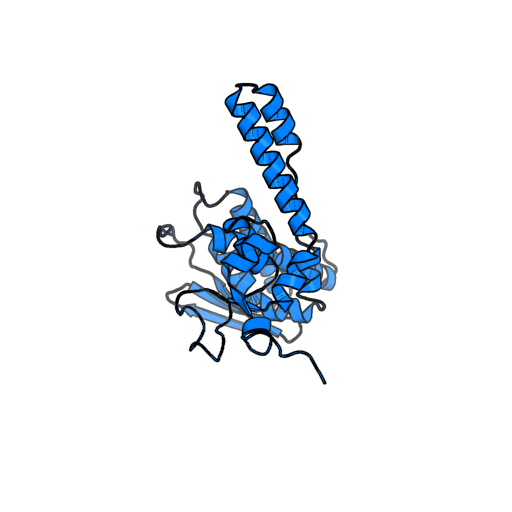 -19.900 3.107 10.732 1.00 94.94 166 TYR A O 1
ATOM 1384 N N . VAL A 1 167 ? -18.247 4.420 9.970 1.00 95.62 167 VAL A N 1
ATOM 1385 C CA . VAL A 1 167 ? -17.966 5.049 11.273 1.00 95.62 167 VAL A CA 1
ATOM 1386 C C . VAL A 1 167 ? -19.182 5.807 11.810 1.00 95.62 167 VAL A C 1
ATOM 1388 O O . VAL A 1 167 ? -19.498 5.692 12.995 1.00 95.62 167 VAL A O 1
ATOM 1391 N N . ILE A 1 168 ? -19.879 6.545 10.941 1.00 94.56 168 ILE A N 1
ATOM 1392 C CA . ILE A 1 168 ? -21.102 7.284 11.279 1.00 94.56 168 ILE A CA 1
ATOM 1393 C C . ILE A 1 168 ? -22.220 6.313 11.666 1.00 94.56 168 ILE A C 1
ATOM 1395 O O . ILE A 1 168 ? -22.820 6.468 12.723 1.00 94.56 168 ILE A O 1
ATOM 1399 N N . TYR A 1 169 ? -22.467 5.285 10.851 1.00 94.12 169 TYR A N 1
ATOM 1400 C CA . TYR A 1 169 ? -23.532 4.310 11.098 1.00 94.12 169 TYR A CA 1
ATOM 1401 C C . TYR A 1 169 ? -23.340 3.560 12.423 1.00 94.12 169 TYR A C 1
ATOM 1403 O O . TYR A 1 169 ? -24.294 3.302 13.150 1.00 94.12 169 TYR A O 1
ATOM 1411 N N . THR A 1 170 ? -22.091 3.230 12.759 1.00 94.62 170 THR A N 1
ATOM 1412 C CA . THR A 1 170 ? -21.751 2.480 13.978 1.00 94.62 170 THR A CA 1
ATOM 1413 C C . THR A 1 170 ? -21.535 3.351 15.213 1.00 94.62 170 THR A C 1
ATOM 1415 O O . THR A 1 170 ? -21.345 2.805 16.299 1.00 94.62 170 THR A O 1
ATOM 1418 N N . ASN A 1 171 ? -21.529 4.683 15.080 1.00 94.94 171 ASN A N 1
ATOM 1419 C CA . ASN A 1 171 ? -21.151 5.614 16.150 1.00 94.94 171 ASN A CA 1
ATOM 1420 C C . ASN A 1 171 ? -19.822 5.220 16.841 1.00 94.94 171 ASN A C 1
ATOM 1422 O O . ASN A 1 171 ? -19.677 5.254 18.067 1.00 94.94 171 ASN A O 1
ATOM 1426 N N . SER A 1 172 ? -18.829 4.810 16.043 1.00 95.31 172 SER A N 1
ATOM 1427 C CA . SER A 1 172 ? -17.541 4.289 16.536 1.00 95.31 172 SER A CA 1
ATOM 1428 C C . SER A 1 172 ? -16.483 5.365 16.803 1.00 95.31 172 SER A C 1
ATOM 1430 O O . SER A 1 172 ? -15.400 5.053 17.303 1.00 95.31 172 SER A O 1
ATOM 1432 N N . LEU A 1 173 ? -16.778 6.638 16.524 1.00 96.69 173 LEU A N 1
ATOM 1433 C CA . LEU A 1 173 ? -15.885 7.755 16.836 1.00 96.69 173 LEU A CA 1
ATOM 1434 C C . LEU A 1 173 ? -15.726 7.918 18.356 1.00 96.69 173 LEU A C 1
ATOM 1436 O O . LEU A 1 173 ? -16.698 7.866 19.109 1.00 96.69 173 LEU A O 1
ATOM 1440 N N . ARG A 1 174 ? -14.483 8.095 18.816 1.00 96.88 174 ARG A N 1
ATOM 1441 C CA . ARG A 1 174 ? -14.143 8.231 20.243 1.00 96.88 174 ARG A CA 1
ATOM 1442 C C . ARG A 1 174 ? -13.513 9.570 20.567 1.00 96.88 174 ARG A C 1
ATOM 1444 O O . ARG A 1 174 ? -13.903 10.205 21.542 1.00 96.88 174 ARG A O 1
ATOM 1451 N N . LYS A 1 175 ? -12.520 9.989 19.783 1.00 97.12 175 LYS A N 1
ATOM 1452 C CA . LYS A 1 175 ? -11.797 11.244 20.008 1.00 97.12 175 LYS A CA 1
ATOM 1453 C C . LYS A 1 175 ? -11.555 11.960 18.692 1.00 97.12 175 LYS A C 1
ATOM 1455 O O . LYS A 1 175 ? -11.320 11.327 17.664 1.00 97.12 175 LYS A O 1
ATOM 1460 N N . THR A 1 176 ? -11.553 13.283 18.767 1.00 97.25 176 THR A N 1
ATOM 1461 C CA . THR A 1 176 ? -11.224 14.163 17.649 1.00 97.25 176 THR A CA 1
ATOM 1462 C C . THR A 1 176 ? -10.295 15.255 18.151 1.00 97.25 176 THR A C 1
ATOM 1464 O O . THR A 1 176 ? -10.515 15.811 19.226 1.00 97.25 176 THR A O 1
ATOM 1467 N N . PHE A 1 177 ? -9.257 15.566 17.381 1.00 97.38 177 PHE A N 1
ATOM 1468 C CA . PHE A 1 177 ? -8.306 16.621 17.712 1.00 97.38 177 PHE A CA 1
ATOM 1469 C C . PHE A 1 177 ? -7.985 17.463 16.477 1.00 97.38 177 PHE A C 1
ATOM 1471 O O . PHE A 1 177 ? -7.479 16.959 15.474 1.00 97.38 177 PHE A O 1
ATOM 1478 N N . LEU A 1 178 ? -8.277 18.760 16.548 1.00 97.56 178 LEU A N 1
ATOM 1479 C CA . LEU A 1 178 ? -7.968 19.706 15.483 1.00 97.56 178 LEU A CA 1
ATOM 1480 C C . LEU A 1 178 ? -6.550 20.229 15.691 1.00 97.56 178 LEU A C 1
ATOM 1482 O O . LEU A 1 178 ? -6.220 20.783 16.735 1.00 97.56 178 LEU A O 1
ATOM 1486 N N . SER A 1 179 ? -5.716 20.075 14.670 1.00 96.19 179 SER A N 1
ATOM 1487 C CA . SER A 1 179 ? -4.356 20.605 14.652 1.00 96.19 179 SER A CA 1
ATOM 1488 C C . SER A 1 179 ? -4.177 21.582 13.494 1.00 96.19 179 SER A C 1
ATOM 1490 O O . SER A 1 179 ? -5.046 21.712 12.633 1.00 96.19 179 SER A O 1
ATOM 1492 N N . ILE A 1 180 ? -3.001 22.204 13.408 1.00 93.56 180 ILE A N 1
ATOM 1493 C CA . ILE A 1 180 ? -2.601 23.005 12.241 1.00 93.56 180 ILE A CA 1
ATOM 1494 C C . ILE A 1 180 ? -2.470 22.124 10.981 1.00 93.56 180 ILE A C 1
ATOM 1496 O O . ILE A 1 180 ? -2.733 22.580 9.873 1.00 93.56 180 ILE A O 1
ATOM 1500 N N . LYS A 1 181 ? -2.093 20.845 11.132 1.00 91.62 181 LYS A N 1
ATOM 1501 C CA . LYS A 1 181 ? -1.861 19.914 10.010 1.00 91.62 181 LYS A CA 1
ATOM 1502 C C . LYS A 1 181 ? -3.156 19.375 9.393 1.00 91.62 181 LYS A C 1
ATOM 1504 O O . LYS A 1 181 ? -3.154 18.933 8.248 1.00 91.62 181 LYS A O 1
ATOM 1509 N N . GLY A 1 182 ? -4.238 19.375 10.161 1.00 94.62 182 GLY A N 1
ATOM 1510 C CA . GLY A 1 182 ? -5.497 18.724 9.821 1.00 94.62 182 GLY A CA 1
ATOM 1511 C C . GLY A 1 182 ? -6.221 18.228 11.067 1.00 94.62 182 GLY A C 1
ATOM 1512 O O . GLY A 1 182 ? -5.838 18.552 12.197 1.00 94.62 182 GLY A O 1
ATOM 1513 N N . ILE A 1 183 ? -7.253 17.424 10.845 1.00 96.94 183 ILE A N 1
ATOM 1514 C CA . ILE A 1 183 ? -8.116 16.873 11.886 1.00 96.94 183 ILE A CA 1
ATOM 1515 C C . ILE A 1 183 ? -7.709 15.423 12.128 1.00 96.94 183 ILE A C 1
ATOM 1517 O O . ILE A 1 183 ? -7.715 14.612 11.203 1.00 96.94 183 ILE A O 1
ATOM 1521 N N . TYR A 1 184 ? -7.348 15.106 13.363 1.00 97.62 184 TYR A N 1
ATOM 1522 C CA . TYR A 1 184 ? -7.116 13.742 13.811 1.00 97.62 184 TYR A CA 1
ATOM 1523 C C . TYR A 1 184 ? -8.434 13.142 14.285 1.00 97.62 184 TYR A C 1
ATOM 1525 O O . TYR A 1 184 ? -9.119 13.743 15.115 1.00 97.62 184 TYR A O 1
ATOM 1533 N N . TYR A 1 185 ? -8.757 11.955 13.785 1.00 97.50 185 TYR A N 1
ATOM 1534 C CA . TYR A 1 185 ? -9.893 11.158 14.231 1.00 97.50 185 TYR A CA 1
ATOM 1535 C C . TYR A 1 185 ? -9.384 9.872 14.860 1.00 97.50 185 TYR A C 1
ATOM 1537 O O . TYR A 1 185 ? -8.451 9.260 14.344 1.00 97.50 185 TYR A O 1
ATOM 1545 N N . GLN A 1 186 ? -10.014 9.467 15.957 1.00 97.62 186 GLN A N 1
ATOM 1546 C CA . GLN A 1 186 ? -9.785 8.183 16.595 1.00 97.62 186 GLN A CA 1
ATOM 1547 C C . GLN A 1 186 ? -11.111 7.437 16.703 1.00 97.62 186 GLN A C 1
ATOM 1549 O O . GLN A 1 186 ? -12.056 7.926 17.333 1.00 97.62 186 GLN A O 1
ATOM 1554 N N . VAL A 1 187 ? -11.159 6.242 16.123 1.00 97.50 187 VAL A N 1
ATOM 1555 C CA . VAL A 1 187 ? -12.305 5.328 16.195 1.00 97.50 187 VAL A CA 1
ATOM 1556 C C . VAL A 1 187 ? -11.918 4.051 16.914 1.00 97.50 187 VAL A C 1
ATOM 1558 O O . VAL A 1 187 ? -10.745 3.684 16.973 1.00 97.50 187 VAL A O 1
ATOM 1561 N N . GLU A 1 188 ? -12.918 3.363 17.442 1.00 96.19 188 GLU A N 1
ATOM 1562 C CA . GLU A 1 188 ? -12.760 2.044 18.035 1.00 96.19 188 GLU A CA 1
ATOM 1563 C C . GLU A 1 188 ? -13.611 1.035 17.264 1.00 96.19 188 GLU A C 1
ATOM 1565 O O . GLU A 1 188 ? -14.840 1.106 17.270 1.00 96.19 188 GLU A O 1
ATOM 1570 N N . ILE A 1 189 ? -12.950 0.103 16.577 1.00 94.69 189 ILE A N 1
ATOM 1571 C CA . ILE A 1 189 ? -13.585 -0.919 15.742 1.00 94.69 189 ILE A CA 1
ATOM 1572 C C . ILE A 1 189 ? -13.086 -2.281 16.215 1.00 94.69 189 ILE A C 1
ATOM 1574 O O . ILE A 1 189 ? -11.886 -2.541 16.199 1.00 94.69 189 ILE A O 1
ATOM 1578 N N . MET A 1 190 ? -14.000 -3.156 16.646 1.00 91.12 190 MET A N 1
ATOM 1579 C CA . MET A 1 190 ? -13.675 -4.509 17.134 1.00 91.12 190 MET A CA 1
ATOM 1580 C C . MET A 1 190 ? -12.557 -4.530 18.201 1.00 91.12 190 MET A C 1
ATOM 1582 O O . MET A 1 190 ? -11.679 -5.392 18.184 1.00 91.12 190 MET A O 1
ATOM 1586 N N . GLY A 1 191 ? -12.560 -3.550 19.111 1.00 91.25 191 GLY A N 1
ATOM 1587 C CA . GLY A 1 191 ? -11.552 -3.412 20.170 1.00 91.25 191 GLY A CA 1
ATOM 1588 C C . GLY A 1 191 ? -10.178 -2.912 19.702 1.00 91.25 191 GLY A C 1
ATOM 1589 O O . GLY A 1 191 ? -9.250 -2.872 20.506 1.00 91.25 191 GLY A O 1
ATOM 1590 N N . GLN A 1 192 ? -10.021 -2.529 18.430 1.00 94.38 192 GLN A N 1
ATOM 1591 C CA . GLN A 1 192 ? -8.831 -1.839 17.928 1.00 94.38 192 GLN A CA 1
ATOM 1592 C C . GLN A 1 192 ? -9.094 -0.343 17.814 1.00 94.38 192 GLN A C 1
ATOM 1594 O O . GLN A 1 192 ? -10.088 0.090 17.226 1.00 94.38 192 GLN A O 1
ATOM 1599 N N . THR A 1 193 ? -8.180 0.451 18.363 1.00 95.69 193 THR A N 1
ATOM 1600 C CA . THR A 1 193 ? -8.194 1.904 18.210 1.00 95.69 193 THR A CA 1
ATOM 1601 C C . THR A 1 193 ? -7.429 2.291 16.956 1.00 95.69 193 THR A C 1
ATOM 1603 O O . THR A 1 193 ? -6.228 2.050 16.885 1.00 95.69 193 THR A O 1
ATOM 1606 N N . ILE A 1 194 ? -8.116 2.914 16.007 1.00 96.88 194 ILE A N 1
ATOM 1607 C CA . ILE A 1 194 ? -7.563 3.338 14.718 1.00 96.88 194 ILE A CA 1
ATOM 1608 C C . ILE A 1 194 ? -7.522 4.860 14.722 1.00 96.88 194 ILE A C 1
ATOM 1610 O O . ILE A 1 194 ? -8.530 5.504 15.031 1.00 96.88 194 ILE A O 1
ATOM 1614 N N . THR A 1 195 ? -6.362 5.435 14.414 1.00 96.50 195 THR A N 1
ATOM 1615 C CA . THR A 1 195 ? -6.144 6.885 14.420 1.00 96.50 195 THR A CA 1
ATOM 1616 C C . THR A 1 195 ? -5.562 7.341 13.096 1.00 96.50 195 THR A C 1
ATOM 1618 O O . THR A 1 195 ? -4.492 6.905 12.686 1.00 96.50 195 THR A O 1
ATOM 1621 N N . TRP A 1 196 ? -6.225 8.289 12.441 1.00 97.19 196 TRP A N 1
ATOM 1622 C CA . TRP A 1 196 ? -5.728 8.858 11.190 1.00 97.19 196 TRP A CA 1
ATOM 1623 C C . TRP A 1 196 ? -5.914 10.369 11.152 1.00 97.19 196 TRP A C 1
ATOM 1625 O O . TRP A 1 196 ? -6.712 10.949 11.893 1.00 97.19 196 TRP A O 1
ATOM 1635 N N . ILE A 1 197 ? -5.162 11.013 10.261 1.00 96.25 197 ILE A N 1
ATOM 1636 C CA . ILE A 1 197 ? -5.275 12.444 9.993 1.00 96.25 197 ILE A CA 1
ATOM 1637 C C . ILE A 1 197 ? -5.994 12.685 8.668 1.00 96.25 197 ILE A C 1
ATOM 1639 O O . ILE A 1 197 ? -5.673 12.092 7.639 1.00 96.25 197 ILE A O 1
ATOM 1643 N N . THR A 1 198 ? -6.949 13.609 8.689 1.00 95.50 198 THR A N 1
ATOM 1644 C CA .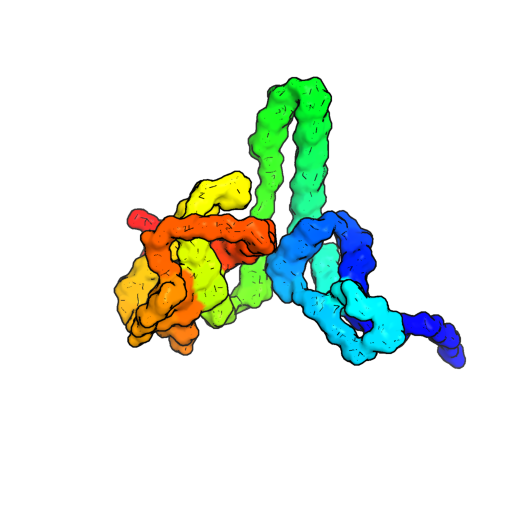 THR A 1 198 ? -7.586 14.159 7.494 1.00 95.50 198 THR A CA 1
ATOM 1645 C C . THR A 1 198 ? -7.087 15.588 7.278 1.00 95.50 198 THR A C 1
ATOM 1647 O O . THR A 1 198 ? -7.250 16.424 8.174 1.00 95.50 198 THR A O 1
ATOM 1650 N N . PRO A 1 199 ? -6.476 15.909 6.124 1.00 94.25 199 PRO A N 1
ATOM 1651 C CA . PRO A 1 199 ? -6.046 17.273 5.847 1.00 94.25 199 PRO A CA 1
ATOM 1652 C C . PRO A 1 199 ? -7.255 18.201 5.688 1.00 94.25 199 PRO A C 1
ATOM 1654 O O . PRO A 1 199 ? -8.327 17.776 5.256 1.00 94.25 199 PRO A O 1
ATOM 1657 N N . TYR A 1 200 ? -7.077 19.489 5.982 1.00 92.88 200 TYR A N 1
ATOM 1658 C CA . TYR A 1 200 ? -8.089 20.486 5.633 1.00 92.88 200 TYR A CA 1
ATOM 1659 C C . TYR A 1 200 ? -8.261 20.579 4.113 1.00 92.88 200 TYR A C 1
ATOM 1661 O O . TYR A 1 200 ? -7.313 20.384 3.346 1.00 92.88 200 TYR A O 1
ATOM 1669 N N . LEU A 1 201 ? -9.477 20.920 3.681 1.00 87.88 201 LEU A N 1
ATOM 1670 C CA . LEU A 1 201 ? -9.861 21.066 2.275 1.00 87.88 201 LEU A CA 1
ATOM 1671 C C . LEU A 1 201 ? -9.323 22.376 1.675 1.00 87.88 201 LEU A C 1
ATOM 1673 O O . LEU A 1 201 ? -10.072 23.246 1.238 1.00 87.88 201 LEU A O 1
ATOM 1677 N N . PHE A 1 202 ? -8.001 22.518 1.655 1.00 87.12 202 PHE A N 1
ATOM 1678 C CA . PHE A 1 202 ? -7.304 23.629 1.017 1.00 87.12 202 PHE A CA 1
ATOM 1679 C C . PHE A 1 202 ? -6.655 23.187 -0.290 1.00 87.12 202 PHE A C 1
ATOM 1681 O O . PHE A 1 202 ? -6.293 22.023 -0.473 1.00 87.12 202 PHE A O 1
ATOM 1688 N N . LYS A 1 203 ? -6.462 24.140 -1.209 1.00 79.56 203 LYS A N 1
ATOM 1689 C CA . LYS A 1 203 ? -5.691 23.891 -2.430 1.00 79.56 203 LYS A CA 1
ATOM 1690 C C . LYS A 1 203 ? -4.242 23.594 -2.051 1.00 79.56 203 LYS A C 1
ATOM 1692 O O . LYS A 1 203 ? -3.515 24.487 -1.623 1.00 79.56 203 LYS A O 1
ATOM 1697 N N . GLN A 1 204 ? -3.827 22.344 -2.226 1.00 80.06 204 GLN A N 1
ATOM 1698 C CA . GLN A 1 204 ? -2.451 21.939 -1.972 1.00 80.06 204 GLN A CA 1
ATOM 1699 C C . GLN A 1 204 ? -1.560 22.245 -3.178 1.00 80.06 204 GLN A C 1
ATOM 1701 O O . GLN A 1 204 ? -1.933 21.997 -4.327 1.00 80.06 204 GLN A O 1
ATOM 1706 N N . LYS A 1 205 ? -0.359 22.764 -2.912 1.00 82.56 205 LYS A N 1
ATOM 1707 C CA . LYS A 1 205 ? 0.711 22.840 -3.912 1.00 82.56 205 LYS A CA 1
ATOM 1708 C C . LYS A 1 205 ? 1.444 21.504 -3.920 1.00 82.56 205 LYS A C 1
ATOM 1710 O O . LYS A 1 205 ? 1.840 21.028 -2.862 1.00 82.56 205 LYS A O 1
ATOM 1715 N N . ILE A 1 206 ? 1.610 20.909 -5.099 1.00 83.88 206 ILE A N 1
ATOM 1716 C CA . ILE A 1 206 ? 2.341 19.648 -5.247 1.00 83.88 206 ILE A CA 1
ATOM 1717 C C . ILE A 1 206 ? 3.844 19.953 -5.135 1.00 83.88 206 ILE A C 1
ATOM 1719 O O . ILE A 1 206 ? 4.362 20.656 -6.003 1.00 83.88 206 ILE A O 1
ATOM 1723 N N . PRO A 1 207 ? 4.544 19.441 -4.108 1.00 86.56 207 PRO A N 1
ATOM 1724 C CA . PRO A 1 207 ? 5.987 19.613 -3.982 1.00 86.56 207 PRO A CA 1
ATOM 1725 C C . PRO A 1 207 ? 6.737 18.826 -5.071 1.00 86.56 207 PRO A C 1
ATOM 1727 O O . PRO A 1 207 ? 6.326 17.726 -5.456 1.00 86.56 207 PRO A O 1
ATOM 1730 N N . GLU A 1 208 ? 7.828 19.383 -5.598 1.00 83.44 208 GLU A N 1
ATOM 1731 C CA . GLU A 1 208 ? 8.602 18.752 -6.681 1.00 83.44 208 GLU A CA 1
ATOM 1732 C C . GLU A 1 208 ? 9.612 17.711 -6.183 1.00 83.44 208 GLU A C 1
ATOM 1734 O O . GLU A 1 208 ? 9.931 16.770 -6.912 1.00 83.44 208 GLU A O 1
ATOM 1739 N N . ASP A 1 209 ? 10.067 17.847 -4.940 1.00 88.56 209 ASP A N 1
ATOM 1740 C CA . ASP A 1 209 ? 11.056 17.005 -4.261 1.00 88.56 209 ASP A CA 1
ATOM 1741 C C . ASP A 1 209 ? 10.506 15.639 -3.821 1.00 88.56 209 ASP A C 1
ATOM 1743 O O . ASP A 1 209 ? 11.269 14.723 -3.507 1.00 88.56 209 ASP A O 1
ATOM 1747 N N . VAL A 1 210 ? 9.182 15.463 -3.847 1.00 88.31 210 VAL A N 1
ATOM 1748 C CA . VAL A 1 210 ? 8.526 14.222 -3.426 1.00 88.31 210 VAL A CA 1
ATOM 1749 C C . VAL A 1 210 ? 8.432 13.209 -4.572 1.00 88.31 210 VAL A C 1
ATOM 1751 O O . VAL A 1 210 ? 7.877 13.471 -5.646 1.00 88.31 210 VAL A O 1
ATOM 1754 N N . ASP A 1 211 ? 8.908 11.986 -4.315 1.00 88.69 211 ASP A N 1
ATOM 1755 C CA . ASP A 1 211 ? 8.775 10.858 -5.242 1.00 88.69 211 ASP A CA 1
ATOM 1756 C C . ASP A 1 211 ? 7.363 10.245 -5.182 1.00 88.69 211 ASP A C 1
ATOM 1758 O O . ASP A 1 211 ? 7.090 9.253 -4.497 1.00 88.69 211 ASP A O 1
ATOM 1762 N N . PHE A 1 212 ? 6.454 10.822 -5.969 1.00 90.19 212 PHE A N 1
ATOM 1763 C CA . PHE A 1 212 ? 5.091 10.313 -6.132 1.00 90.19 212 PHE A CA 1
ATOM 1764 C C . PHE A 1 212 ? 5.034 8.887 -6.675 1.00 90.19 212 PHE A C 1
ATOM 1766 O O . PHE A 1 212 ? 4.049 8.198 -6.434 1.00 90.19 212 PHE A O 1
ATOM 1773 N N . HIS A 1 213 ? 6.053 8.406 -7.390 1.00 89.62 213 HIS A N 1
ATOM 1774 C CA . HIS A 1 213 ? 6.021 7.043 -7.907 1.00 89.62 213 HIS A CA 1
ATOM 1775 C C . HIS A 1 213 ? 6.043 6.022 -6.765 1.00 89.62 213 HIS A C 1
ATOM 1777 O O . HIS A 1 213 ? 5.335 5.018 -6.814 1.00 89.62 213 HIS A O 1
ATOM 1783 N N . VAL A 1 214 ? 6.804 6.306 -5.704 1.00 91.94 214 VAL A N 1
ATOM 1784 C CA . VAL A 1 214 ? 6.811 5.497 -4.479 1.00 91.94 214 VAL A CA 1
ATOM 1785 C C . VAL A 1 214 ? 5.460 5.583 -3.774 1.00 91.94 214 VAL A C 1
ATOM 1787 O O . VAL A 1 214 ? 4.876 4.541 -3.484 1.00 91.94 214 VAL A O 1
ATOM 1790 N N . MET A 1 215 ? 4.927 6.792 -3.567 1.00 92.88 215 MET A N 1
ATOM 1791 C CA . MET A 1 215 ? 3.634 6.979 -2.893 1.00 92.88 215 MET A CA 1
ATOM 1792 C C . MET A 1 215 ? 2.481 6.288 -3.628 1.00 92.88 215 MET A C 1
ATOM 1794 O O . MET A 1 215 ? 1.639 5.667 -2.994 1.00 92.88 215 MET A O 1
ATOM 1798 N N . LEU A 1 216 ? 2.465 6.336 -4.963 1.00 93.44 216 LEU A N 1
ATOM 1799 C CA . LEU A 1 216 ? 1.448 5.673 -5.782 1.00 93.44 216 LEU A CA 1
ATOM 1800 C C . LEU A 1 216 ? 1.495 4.145 -5.648 1.00 93.44 216 LEU A C 1
ATOM 1802 O O . LEU A 1 216 ? 0.446 3.510 -5.658 1.00 93.44 216 LEU A O 1
ATOM 1806 N N . ASN A 1 217 ? 2.684 3.554 -5.493 1.00 93.81 217 ASN A N 1
ATOM 1807 C CA . ASN A 1 217 ? 2.812 2.114 -5.249 1.00 93.81 217 ASN A CA 1
ATOM 1808 C C . ASN A 1 217 ? 2.263 1.719 -3.868 1.00 93.81 217 ASN A C 1
ATOM 1810 O O . ASN A 1 217 ? 1.641 0.667 -3.744 1.00 93.81 217 ASN A O 1
ATOM 1814 N N . PHE A 1 218 ? 2.472 2.552 -2.841 1.00 94.94 218 PHE A N 1
ATOM 1815 C CA . PHE A 1 218 ? 1.848 2.347 -1.527 1.00 94.94 218 PHE A CA 1
ATOM 1816 C C . PHE A 1 218 ? 0.332 2.511 -1.600 1.00 94.94 218 PHE A C 1
ATOM 1818 O O . PHE A 1 218 ? -0.401 1.669 -1.092 1.00 94.94 218 PHE A O 1
ATOM 1825 N N . LEU A 1 219 ? -0.136 3.554 -2.285 1.00 95.25 219 LEU A N 1
ATOM 1826 C CA . LEU A 1 219 ? -1.558 3.833 -2.426 1.00 95.25 219 LEU A CA 1
ATOM 1827 C C . LEU A 1 219 ? -2.304 2.719 -3.162 1.00 95.25 219 LEU A C 1
ATOM 1829 O O . LEU A 1 219 ? -3.416 2.395 -2.777 1.00 95.25 219 LEU A O 1
ATOM 1833 N N . GLU A 1 220 ? -1.703 2.107 -4.182 1.00 94.38 220 GLU A N 1
ATOM 1834 C CA . GLU A 1 220 ? -2.286 0.949 -4.871 1.00 94.38 220 GLU A CA 1
ATOM 1835 C C . GLU A 1 220 ? -2.571 -0.203 -3.890 1.00 94.38 220 GLU A C 1
ATOM 1837 O O . GLU A 1 220 ? -3.677 -0.747 -3.870 1.00 94.38 220 GLU A O 1
ATOM 1842 N N . PHE A 1 221 ? -1.597 -0.526 -3.031 1.00 95.38 221 PHE A N 1
ATOM 1843 C CA . PHE A 1 221 ? -1.744 -1.551 -1.998 1.00 95.38 221 PHE A CA 1
ATOM 1844 C C . PHE A 1 221 ? -2.780 -1.160 -0.941 1.00 95.38 221 PHE A C 1
ATOM 1846 O O . PHE A 1 221 ? -3.691 -1.938 -0.663 1.00 95.38 221 PHE A O 1
ATOM 1853 N N . TYR A 1 222 ? -2.684 0.053 -0.397 1.00 96.12 222 TYR A N 1
ATOM 1854 C CA . TYR A 1 222 ? -3.583 0.534 0.651 1.00 96.12 222 TYR A CA 1
ATOM 1855 C C . TYR A 1 222 ? -5.023 0.714 0.178 1.00 96.12 222 TYR A C 1
ATOM 1857 O O . TYR A 1 222 ? -5.934 0.380 0.923 1.00 96.12 222 TYR A O 1
ATOM 1865 N N . ALA A 1 223 ? -5.254 1.157 -1.059 1.00 95.38 223 ALA A N 1
ATOM 1866 C CA . ALA A 1 223 ? -6.597 1.239 -1.626 1.00 95.38 223 ALA A CA 1
ATOM 1867 C C . ALA A 1 223 ? -7.235 -0.152 -1.750 1.00 95.38 223 ALA A C 1
ATOM 1869 O O . ALA A 1 223 ? -8.405 -0.328 -1.423 1.00 95.38 223 ALA A O 1
ATOM 1870 N N . THR A 1 224 ? -6.454 -1.154 -2.166 1.00 94.94 224 THR A N 1
ATOM 1871 C CA . THR A 1 224 ? -6.939 -2.538 -2.262 1.00 94.94 224 THR A CA 1
ATOM 1872 C C . THR A 1 224 ? -7.222 -3.120 -0.874 1.00 94.94 224 THR A C 1
ATOM 1874 O O . THR A 1 224 ? -8.275 -3.715 -0.661 1.00 94.94 224 THR A O 1
ATOM 1877 N N . ALA A 1 225 ? -6.323 -2.907 0.093 1.00 95.62 225 ALA A N 1
ATOM 1878 C CA . ALA A 1 225 ? -6.517 -3.340 1.476 1.00 95.62 225 ALA A CA 1
ATOM 1879 C C . ALA A 1 225 ? -7.747 -2.680 2.121 1.00 95.62 225 ALA A C 1
ATOM 1881 O O . ALA A 1 225 ? -8.583 -3.378 2.690 1.00 95.62 225 ALA A O 1
ATOM 1882 N N . LEU A 1 226 ? -7.907 -1.362 1.964 1.00 96.31 226 LEU A N 1
ATOM 1883 C CA . LEU A 1 226 ? -9.063 -0.622 2.469 1.00 96.31 226 LEU A CA 1
ATOM 1884 C C . LEU A 1 226 ? -10.369 -1.086 1.811 1.00 96.31 226 LEU A C 1
ATOM 1886 O O . LEU A 1 226 ? -11.373 -1.204 2.500 1.00 96.31 226 LEU A O 1
ATOM 1890 N N . GLY A 1 227 ? -10.358 -1.425 0.517 1.00 95.44 227 GLY A N 1
ATOM 1891 C CA . GLY A 1 227 ? -11.517 -2.018 -0.157 1.00 95.44 227 GLY A CA 1
ATOM 1892 C C . GLY A 1 227 ? -11.943 -3.359 0.454 1.00 95.44 227 GLY A C 1
ATOM 1893 O O . GLY A 1 227 ? -13.127 -3.572 0.711 1.00 95.44 227 GLY A O 1
ATOM 1894 N N . PHE A 1 228 ? -10.989 -4.247 0.767 1.00 95.00 228 PHE A N 1
ATOM 1895 C CA . PHE A 1 228 ? -11.286 -5.489 1.497 1.00 95.00 228 PHE A CA 1
ATOM 1896 C C . PHE A 1 228 ? -11.823 -5.217 2.903 1.00 95.00 228 PHE A C 1
ATOM 1898 O O . PHE A 1 228 ? -12.766 -5.884 3.334 1.00 95.00 228 PHE A O 1
ATOM 1905 N N . VAL A 1 229 ? -11.248 -4.233 3.600 1.00 95.75 229 VAL A N 1
ATOM 1906 C CA . VAL A 1 229 ? -11.686 -3.862 4.946 1.00 95.75 229 VAL A CA 1
ATOM 1907 C C . VAL A 1 229 ? -13.108 -3.313 4.927 1.00 95.75 229 VAL A C 1
ATOM 1909 O O . VAL A 1 229 ? -13.953 -3.832 5.650 1.00 95.75 229 VAL A O 1
ATOM 1912 N N . ASN A 1 230 ? -13.406 -2.346 4.058 1.00 95.56 230 ASN A N 1
ATOM 1913 C CA . ASN A 1 230 ? -14.747 -1.790 3.894 1.00 95.56 230 ASN A CA 1
ATOM 1914 C C . ASN A 1 230 ? -15.757 -2.889 3.548 1.00 95.56 230 ASN A C 1
ATOM 1916 O O . ASN A 1 230 ? -16.790 -2.990 4.200 1.00 95.56 230 ASN A O 1
ATOM 1920 N N . CYS A 1 231 ? -15.439 -3.767 2.594 1.00 94.88 231 CYS A N 1
ATOM 1921 C CA . CYS A 1 231 ? -16.315 -4.880 2.230 1.00 94.88 231 CYS A CA 1
ATOM 1922 C C . CYS A 1 231 ? -16.668 -5.755 3.447 1.00 94.88 231 CYS A C 1
ATOM 1924 O O . CYS A 1 231 ? -17.844 -6.010 3.702 1.00 94.88 231 CYS A O 1
ATOM 1926 N N . HIS A 1 232 ? -15.675 -6.143 4.252 1.00 94.38 232 HIS A N 1
ATOM 1927 C CA . HIS A 1 232 ? -15.899 -6.949 5.453 1.00 94.38 232 HIS A CA 1
ATOM 1928 C C . HIS A 1 232 ? -16.686 -6.193 6.540 1.00 94.38 232 HIS A C 1
ATOM 1930 O O . HIS A 1 232 ? -17.575 -6.761 7.172 1.00 94.38 232 HIS A O 1
ATOM 1936 N N . LEU A 1 233 ? -16.402 -4.902 6.743 1.00 94.25 233 LEU A N 1
ATOM 1937 C CA . LEU A 1 233 ? -17.118 -4.053 7.700 1.00 94.25 233 LEU A CA 1
ATOM 1938 C C . LEU A 1 233 ? -18.601 -3.899 7.330 1.00 94.25 233 LEU A C 1
ATOM 1940 O O . LEU A 1 233 ? -19.468 -4.069 8.185 1.00 94.25 233 LEU A O 1
ATOM 1944 N N . PHE A 1 234 ? -18.917 -3.658 6.058 1.00 94.38 234 PHE A N 1
ATOM 1945 C CA . PHE A 1 234 ? -20.304 -3.566 5.589 1.00 94.38 234 PHE A CA 1
ATOM 1946 C C . PHE A 1 234 ? -21.022 -4.916 5.681 1.00 94.38 234 PHE A C 1
ATOM 1948 O O . PHE A 1 234 ? -22.152 -4.976 6.166 1.00 94.38 234 PHE A O 1
ATOM 1955 N N . GLN A 1 235 ? -20.347 -6.009 5.313 1.00 93.62 235 GLN A N 1
ATOM 1956 C CA . GLN A 1 235 ? -20.885 -7.362 5.469 1.00 93.62 235 GLN A CA 1
ATOM 1957 C C . GLN A 1 235 ? -21.183 -7.702 6.933 1.00 93.62 235 GLN A C 1
ATOM 1959 O O . GLN A 1 235 ? -22.222 -8.296 7.209 1.00 93.62 235 GLN A O 1
ATOM 1964 N N . SER A 1 236 ? -20.338 -7.279 7.882 1.00 91.81 236 SER A N 1
ATOM 1965 C CA . SER A 1 236 ? -20.594 -7.499 9.315 1.00 91.81 236 SER A CA 1
ATOM 1966 C C . SER A 1 236 ? -21.835 -6.771 9.843 1.00 91.81 236 SER A C 1
ATOM 1968 O O . SER A 1 236 ? -22.409 -7.194 10.841 1.00 91.81 236 SER A O 1
ATOM 1970 N N . LEU A 1 237 ? -22.276 -5.713 9.155 1.00 90.88 237 LEU A N 1
ATOM 1971 C CA . LEU A 1 237 ? -23.513 -4.988 9.453 1.00 90.88 237 LEU A CA 1
ATOM 1972 C C . LEU A 1 237 ? -24.727 -5.535 8.683 1.00 90.88 237 LEU A C 1
ATOM 1974 O O . LEU A 1 237 ? -25.830 -5.022 8.851 1.00 90.88 237 LEU A O 1
ATOM 1978 N N . GLY A 1 238 ? -24.538 -6.534 7.813 1.00 90.81 238 GLY A N 1
ATOM 1979 C CA . GLY A 1 238 ? -25.577 -7.031 6.908 1.00 90.81 238 GLY A CA 1
ATOM 1980 C C . GLY A 1 238 ? -25.930 -6.065 5.771 1.00 90.81 238 GLY A C 1
ATOM 1981 O O . GLY A 1 238 ? -26.983 -6.209 5.154 1.00 90.81 238 GLY A O 1
ATOM 1982 N N . LEU A 1 239 ? -25.075 -5.076 5.486 1.00 89.44 239 LEU A N 1
ATOM 1983 C CA . LEU A 1 239 ? -25.286 -4.091 4.425 1.00 89.44 239 LEU A CA 1
ATOM 1984 C C . LEU A 1 239 ? -24.676 -4.565 3.098 1.00 89.44 239 LEU A C 1
ATOM 1986 O O . LEU A 1 239 ? -23.644 -5.239 3.063 1.00 89.44 239 LEU A O 1
ATOM 1990 N N . LYS A 1 240 ? -25.299 -4.173 1.982 1.00 89.12 240 LYS A N 1
ATOM 1991 C CA . LYS A 1 240 ? -24.772 -4.418 0.632 1.00 89.12 240 LYS A CA 1
ATOM 1992 C C . LYS A 1 240 ? -23.539 -3.538 0.383 1.00 89.12 240 LYS A C 1
ATOM 1994 O O . LYS A 1 240 ? -23.536 -2.360 0.729 1.00 89.12 240 LYS A O 1
ATOM 1999 N N . TYR A 1 241 ? -22.508 -4.116 -0.234 1.00 87.50 241 TYR A N 1
ATOM 2000 C CA . TYR A 1 241 ? -21.293 -3.415 -0.655 1.00 87.50 241 TYR A CA 1
ATOM 2001 C C . TYR A 1 241 ? -21.072 -3.600 -2.169 1.00 87.50 241 TYR A C 1
ATOM 2003 O O . TYR A 1 241 ? -21.209 -4.733 -2.647 1.00 87.50 241 TYR A O 1
ATOM 2011 N N . PRO A 1 242 ? -20.698 -2.552 -2.928 1.00 84.31 242 PRO A N 1
ATOM 2012 C CA . PRO A 1 242 ? -20.563 -1.152 -2.507 1.00 84.31 242 PRO A CA 1
ATOM 2013 C C . PRO A 1 242 ? -21.926 -0.507 -2.172 1.00 84.31 242 PRO A C 1
ATOM 2015 O O . PRO A 1 242 ? -22.946 -0.968 -2.690 1.00 84.31 242 PRO A O 1
ATOM 2018 N N . PRO A 1 243 ? -21.962 0.512 -1.291 1.00 81.88 243 PRO A N 1
ATOM 2019 C CA . PRO A 1 243 ? -23.186 1.256 -0.997 1.00 81.88 243 PRO A CA 1
ATOM 2020 C C . PRO A 1 243 ? -23.662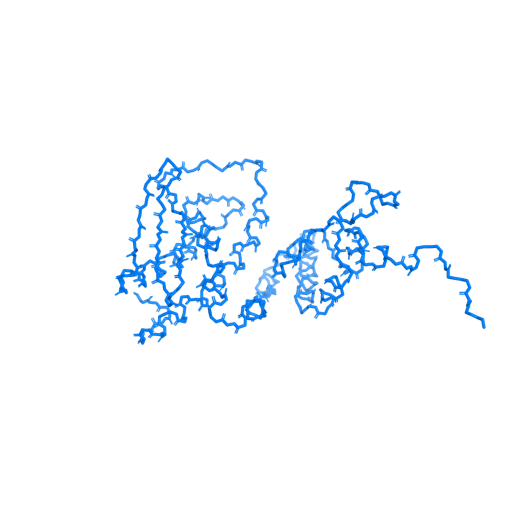 2.037 -2.233 1.00 81.88 243 PRO A C 1
ATOM 2022 O O . PRO A 1 243 ? -22.836 2.519 -3.011 1.00 81.88 243 PRO A O 1
ATOM 2025 N N . GLU A 1 244 ? -24.983 2.128 -2.409 1.00 71.06 244 GLU A N 1
ATOM 2026 C CA . GLU A 1 244 ? -25.640 2.874 -3.500 1.00 71.06 244 GLU A CA 1
ATOM 2027 C C . GLU A 1 244 ? -25.688 4.387 -3.234 1.00 71.06 244 GLU A C 1
ATOM 2029 O O . GLU A 1 244 ? -25.808 4.786 -2.050 1.00 71.06 244 GLU A O 1
#

Sequence (244 aa):
MGKRLKFAQRGAANTYISRTQALRKLQLSLSDFRRLCILKGIYPRVPSNFKHLKKTSTFYFRKDIKFLSHEPLLRKFREIKAFTSKIRRALGKGDKNTVERLRENKPVYTIDHLVKERYPTFLDALRDLDDALCLVFLFRIMPRSNKIKGNLVSLCDTLSREFMNYVIYTNSLRKTFLSIKGIYYQVEIMGQTITWITPYLFKQKIPEDVDFHVMLNFLEFYATALGFVNCHLFQSLGLKYPPE

pLDDT: mean 89.0, std 10.56, range [42.56, 97.62]

InterPro domains:
  IPR010613 Pescadillo [PF06732] (9-244)
  IPR010613 Pescadillo [PTHR12221] (1-244)

Radius of gyration: 22.27 Å; chains: 1; bounding box: 65×58×58 Å

Organism: NCBI:txid2755281